Protein AF-0000000084392310 (afdb_homodimer)

Sequence (328 aa):
MDISSQEKFERFVAEMRGDSQDTPLRPALESNFKYILDKSTKTKFTEDITLVFDTTNIGGILKGKQELVSYFKEEHQVHARIITVPITTIVDRGRITCYADQYFYHGDDGMKRTTLIICDLDDSQLIERMEYRKVKEDEEFQGIEGDFMEERSREKDMTVQYGIMDISSQEKFERFVAEMRGDSQDTPLRPALESNFKYILDKSTKTKFTEDITLVFDTTNIGGILKGKQELVSYFKEEHQVHARIITVPITTIVDRGRITCYADQYFYHGDDGMKRTTLIICDLDDSQLIERMEYRKVKEDEEFQGIEGDFMEERSREKDMTVQYGI

Radius of gyration: 21.16 Å; Cα contacts (8 Å, |Δi|>4): 609; chains: 2; bounding box: 45×60×40 Å

pLDDT: mean 89.73, std 7.75, range [54.22, 96.94]

Organism: Colletotrichum higginsianum (strain IMI 349063) (NCBI:txid759273)

Nearest PDB structures (foldseek):
  6w3g-assembly1_A  TM=7.332E-01  e=2.459E-05  synthetic construct
  6w3g-assembly2_B  TM=7.322E-01  e=6.404E-05  synthetic construct
  6w40-assembly1_B  TM=7.847E-01  e=2.387E-04  synthetic construct
  6w3f-assembly2_B  TM=6.125E-01  e=1.352E-05  synthetic construct
  6w3d-assembly1_A  TM=5.090E-01  e=7.436E-06  synthetic construct

Foldseek 3Di:
DDDDPVNVVVVVVCCCVPFCVCLVVFVVLQVVVVVCQVPVDLVQADQFAWEAEDDPDDPRIDTGSVRVVVVVVVLCVVFVDKDKAWQEWDDGRQKIWTWIWMWGHDDQKTKIFTWIWMFGADPVRGTRYIYIDTDDDIDIDGGCVSVVVSVVSNVSHDYDDSVD/DDDDPVNVVVVVVCCCVPFCVCLVVFVVLQVVVVVCQVPVDLVQADQFAWEAEDDPDDPRIDTGSVRVVVVVVVLCVQFVDKDKAWQEWDDGRQKIWTWIWMWGHDDQKTKIFTWIWMFGADPVRGTRYIYIDTDDDIDIDGHCVSVVVSVVSNVSHDYDDSVD

Structure (mmCIF, N/CA/C/O backbone):
data_AF-0000000084392310-model_v1
#
loop_
_entity.id
_entity.type
_entity.pdbx_description
1 polymer 'SnoaL-like domain-containing protein'
#
loop_
_atom_site.group_PDB
_atom_site.id
_atom_site.type_symbol
_atom_site.label_atom_id
_atom_site.label_alt_id
_atom_site.label_comp_id
_atom_site.label_asym_id
_atom_site.label_entity_id
_atom_site.label_seq_id
_atom_site.pdbx_PDB_ins_code
_atom_site.Cartn_x
_atom_site.Cartn_y
_atom_site.Cartn_z
_atom_site.occupancy
_atom_site.B_iso_or_equiv
_atom_site.auth_seq_id
_atom_site.auth_comp_id
_atom_site.auth_asym_id
_atom_site.auth_atom_id
_atom_site.pdbx_PDB_model_num
ATOM 1 N N . MET A 1 1 ? 13.102 -27.266 -13.977 1 58.47 1 MET A N 1
ATOM 2 C CA . MET A 1 1 ? 14.297 -27.656 -13.234 1 58.47 1 MET A CA 1
ATOM 3 C C . MET A 1 1 ? 14 -27.781 -11.742 1 58.47 1 MET A C 1
ATOM 5 O O . MET A 1 1 ? 13.297 -26.953 -11.172 1 58.47 1 MET A O 1
ATOM 9 N N . ASP A 1 2 ? 14.18 -28.891 -11.195 1 75.75 2 ASP A N 1
ATOM 10 C CA . ASP A 1 2 ? 13.898 -29.203 -9.797 1 75.75 2 ASP A CA 1
ATOM 11 C C . ASP A 1 2 ? 14.922 -28.562 -8.867 1 75.75 2 ASP A C 1
ATOM 13 O O . ASP A 1 2 ? 16.125 -28.766 -9.031 1 75.75 2 ASP A O 1
ATOM 17 N N . ILE A 1 3 ? 14.578 -27.5 -8.195 1 84.31 3 ILE A N 1
ATOM 18 C CA . ILE A 1 3 ? 15.422 -26.844 -7.207 1 84.31 3 ILE A CA 1
ATOM 19 C C . ILE A 1 3 ? 15.648 -27.766 -6.016 1 84.31 3 ILE A C 1
ATOM 21 O O . ILE A 1 3 ? 14.711 -28.391 -5.527 1 84.31 3 ILE A O 1
ATOM 25 N N . SER A 1 4 ? 16.938 -27.922 -5.656 1 90.94 4 SER A N 1
ATOM 26 C CA . SER A 1 4 ? 17.25 -28.812 -4.547 1 90.94 4 SER A CA 1
ATOM 27 C C . SER A 1 4 ? 16.641 -28.312 -3.244 1 90.94 4 SER A C 1
ATOM 29 O O . SER A 1 4 ? 16.359 -27.125 -3.098 1 90.94 4 SER A O 1
ATOM 31 N N . SER A 1 5 ? 16.484 -29.297 -2.318 1 92.25 5 SER A N 1
ATOM 32 C CA . SER A 1 5 ? 15.961 -28.969 -1.001 1 92.25 5 SER A CA 1
ATOM 33 C C . SER A 1 5 ? 16.891 -28.016 -0.254 1 92.25 5 SER A C 1
ATOM 35 O O . SER A 1 5 ? 16.438 -27.125 0.454 1 92.25 5 SER A O 1
ATOM 37 N N . GLN A 1 6 ? 18.125 -28.234 -0.49 1 93.69 6 GLN A N 1
ATOM 38 C CA . GLN A 1 6 ? 19.109 -27.375 0.157 1 93.69 6 GLN A CA 1
ATOM 39 C C . GLN A 1 6 ? 19 -25.938 -0.357 1 93.69 6 GLN A C 1
ATOM 41 O O . GLN A 1 6 ? 19.031 -25 0.428 1 93.69 6 GLN A O 1
ATOM 46 N N . GLU A 1 7 ? 18.906 -25.828 -1.623 1 94.5 7 GLU A N 1
ATOM 47 C CA . GLU A 1 7 ? 18.781 -24.5 -2.213 1 94.5 7 GLU A CA 1
ATOM 48 C C . GLU A 1 7 ? 17.484 -23.828 -1.756 1 94.5 7 GLU A C 1
ATOM 50 O O . GLU A 1 7 ? 17.469 -22.641 -1.461 1 94.5 7 GLU A O 1
ATOM 55 N N . LYS A 1 8 ? 16.484 -24.609 -1.696 1 93.75 8 LYS A N 1
ATOM 56 C CA . LYS A 1 8 ? 15.227 -24.078 -1.203 1 93.75 8 LYS A CA 1
ATOM 57 C C . LYS A 1 8 ? 15.367 -23.562 0.228 1 93.75 8 LYS A C 1
ATOM 59 O O . LYS A 1 8 ? 14.844 -22.484 0.564 1 93.75 8 LYS A O 1
ATOM 64 N N . PHE A 1 9 ? 16.031 -24.297 0.984 1 94.38 9 PHE A N 1
ATOM 65 C CA . PHE A 1 9 ? 16.25 -23.922 2.375 1 94.38 9 PHE A CA 1
ATOM 66 C C . PHE A 1 9 ? 17.078 -22.641 2.469 1 94.38 9 PHE A C 1
ATOM 68 O O . PHE A 1 9 ? 16.734 -21.734 3.225 1 94.38 9 PHE A O 1
ATOM 75 N N . GLU A 1 10 ? 18.078 -22.516 1.694 1 95.25 10 GLU A N 1
ATOM 76 C CA . GLU A 1 10 ? 18.953 -21.344 1.698 1 95.25 10 GLU A CA 1
ATOM 77 C C . GLU A 1 10 ? 18.188 -20.094 1.271 1 95.25 10 GLU A C 1
ATOM 79 O O . GLU A 1 10 ? 18.344 -19.031 1.867 1 95.25 10 GLU A O 1
ATOM 84 N N . ARG A 1 11 ? 17.375 -20.234 0.322 1 95.12 11 ARG A N 1
ATOM 85 C CA . ARG A 1 11 ? 16.562 -19.125 -0.132 1 95.12 11 ARG A CA 1
ATOM 86 C C . ARG A 1 11 ? 15.609 -18.656 0.966 1 95.12 11 ARG A C 1
ATOM 88 O O . ARG A 1 11 ? 15.43 -17.453 1.172 1 95.12 11 ARG A O 1
ATOM 95 N N . PHE A 1 12 ? 15.094 -19.641 1.599 1 94.38 12 PHE A N 1
ATOM 96 C CA . PHE A 1 12 ? 14.148 -19.328 2.67 1 94.38 12 PHE A CA 1
ATOM 97 C C . PHE A 1 12 ? 14.836 -18.562 3.795 1 94.38 12 PHE A C 1
ATOM 99 O O . PHE A 1 12 ? 14.352 -17.516 4.23 1 94.38 12 PHE A O 1
ATOM 106 N N . VAL A 1 13 ? 15.922 -19.031 4.172 1 94.38 13 VAL A N 1
ATOM 107 C CA . VAL A 1 13 ? 16.672 -18.406 5.258 1 94.38 13 VAL A CA 1
ATOM 108 C C . VAL A 1 13 ? 17.078 -16.984 4.855 1 94.38 13 VAL A C 1
ATOM 110 O O . VAL A 1 13 ? 16.938 -16.047 5.641 1 94.38 13 VAL A O 1
ATOM 113 N N . ALA A 1 14 ? 17.562 -16.828 3.662 1 94.25 14 ALA A N 1
ATOM 114 C CA . ALA A 1 14 ? 17.969 -15.523 3.168 1 94.25 14 ALA A CA 1
ATOM 115 C C . ALA A 1 14 ? 16.797 -14.547 3.172 1 94.25 14 ALA A C 1
ATOM 117 O O . ALA A 1 14 ? 16.953 -13.391 3.574 1 94.25 14 ALA A O 1
ATOM 118 N N . GLU A 1 15 ? 15.672 -15.039 2.801 1 93.75 15 GLU A N 1
ATOM 119 C CA . GLU A 1 15 ? 14.469 -14.211 2.771 1 93.75 15 GLU A CA 1
ATOM 120 C C . GLU A 1 15 ? 14.055 -13.789 4.18 1 93.75 15 GLU A C 1
ATOM 122 O O . GLU A 1 15 ? 13.797 -12.609 4.43 1 93.75 15 GLU A O 1
ATOM 127 N N . MET A 1 16 ? 14.023 -14.695 5.133 1 90.75 16 MET A N 1
ATOM 128 C CA . MET A 1 16 ? 13.547 -14.438 6.488 1 90.75 16 MET A CA 1
ATOM 129 C C . MET A 1 16 ? 14.531 -13.539 7.242 1 90.75 16 MET A C 1
ATOM 131 O O . MET A 1 16 ? 14.133 -12.797 8.141 1 90.75 16 MET A O 1
ATOM 135 N N . ARG A 1 17 ? 15.758 -13.531 6.777 1 90.94 17 ARG A N 1
ATOM 136 C CA . ARG A 1 17 ? 16.781 -12.695 7.398 1 90.94 17 ARG A CA 1
ATOM 137 C C . ARG A 1 17 ? 16.891 -11.352 6.684 1 90.94 17 ARG A C 1
ATOM 139 O O . ARG A 1 17 ? 17.531 -10.422 7.188 1 90.94 17 ARG A O 1
ATOM 146 N N . GLY A 1 18 ? 16.344 -11.234 5.516 1 91 18 GLY A N 1
ATOM 147 C CA . GLY A 1 18 ? 16.438 -10.039 4.688 1 91 18 GLY A CA 1
ATOM 148 C C . GLY A 1 18 ? 15.109 -9.312 4.543 1 91 18 GLY A C 1
ATOM 149 O O . GLY A 1 18 ? 14.609 -8.727 5.508 1 91 18 GLY A O 1
ATOM 150 N N . ASP A 1 19 ? 14.539 -9.492 3.404 1 89.25 19 ASP A N 1
ATOM 151 C CA . ASP A 1 19 ? 13.406 -8.664 3.002 1 89.25 19 ASP A CA 1
ATOM 152 C C . ASP A 1 19 ? 12.172 -8.984 3.836 1 89.25 19 ASP A C 1
ATOM 154 O O . ASP A 1 19 ? 11.297 -8.133 4.023 1 89.25 19 ASP A O 1
ATOM 158 N N . SER A 1 20 ? 12.109 -10.164 4.445 1 87.88 20 SER A N 1
ATOM 159 C CA . SER A 1 20 ? 10.906 -10.531 5.18 1 87.88 20 SER A CA 1
ATOM 160 C C . SER A 1 20 ? 11.156 -10.539 6.684 1 87.88 20 SER A C 1
ATOM 162 O O . SER A 1 20 ? 10.367 -11.102 7.449 1 87.88 20 SER A O 1
ATOM 164 N N . GLN A 1 21 ? 12.195 -9.836 7.121 1 86.75 21 GLN A N 1
ATOM 165 C CA . GLN A 1 21 ? 12.602 -9.875 8.523 1 86.75 21 GLN A CA 1
ATOM 166 C C . GLN A 1 21 ? 11.578 -9.18 9.414 1 86.75 21 GLN A C 1
ATOM 168 O O . GLN A 1 21 ? 11.469 -9.484 10.602 1 86.75 21 GLN A O 1
ATOM 173 N N . ASP A 1 22 ? 10.805 -8.375 8.898 1 86.75 22 ASP A N 1
ATOM 174 C CA . ASP A 1 22 ? 9.875 -7.59 9.703 1 86.75 22 ASP A CA 1
ATOM 175 C C . ASP A 1 22 ? 8.516 -8.281 9.805 1 86.75 22 ASP A C 1
ATOM 177 O O . ASP A 1 22 ? 7.586 -7.75 10.422 1 86.75 22 ASP A O 1
ATOM 181 N N . THR A 1 23 ? 8.375 -9.461 9.273 1 86.88 23 THR A N 1
ATOM 182 C CA . THR A 1 23 ? 7.102 -10.164 9.211 1 86.88 23 THR A CA 1
ATOM 183 C C . THR A 1 23 ? 6.492 -10.305 10.602 1 86.88 23 THR A C 1
ATOM 185 O O . THR A 1 23 ? 5.324 -9.969 10.812 1 86.88 23 THR A O 1
ATOM 188 N N . PRO A 1 24 ? 7.234 -10.656 11.609 1 86.25 24 PRO A N 1
ATOM 189 C CA . PRO A 1 24 ? 6.633 -10.828 12.938 1 86.25 24 PRO A CA 1
ATOM 190 C C . PRO A 1 24 ? 6.215 -9.508 13.57 1 86.25 24 PRO A C 1
ATOM 192 O O . PRO A 1 24 ? 5.414 -9.492 14.508 1 86.25 24 PRO A O 1
ATOM 195 N N . LEU A 1 25 ? 6.723 -8.406 13.07 1 90.81 25 LEU A N 1
ATOM 196 C CA . LEU A 1 25 ? 6.484 -7.102 13.672 1 90.81 25 LEU A CA 1
ATOM 197 C C . LEU A 1 25 ? 5.309 -6.395 13.008 1 90.81 25 LEU A C 1
ATOM 199 O O . LEU A 1 25 ? 4.797 -5.406 13.531 1 90.81 25 LEU A O 1
ATOM 203 N N . ARG A 1 26 ? 4.859 -6.867 11.93 1 90.62 26 ARG A N 1
ATOM 204 C CA . ARG A 1 26 ? 3.928 -6.141 11.078 1 90.62 26 ARG A CA 1
ATOM 205 C C . ARG A 1 26 ? 2.611 -5.879 11.797 1 90.62 26 ARG A C 1
ATOM 207 O O . ARG A 1 26 ? 2.09 -4.762 11.766 1 90.62 26 ARG A O 1
ATOM 214 N N . PRO A 1 27 ? 2.053 -6.855 12.586 1 89.62 27 PRO A N 1
ATOM 215 C CA . PRO A 1 27 ? 0.811 -6.562 13.312 1 89.62 27 PRO A CA 1
ATOM 216 C C . PRO A 1 27 ? 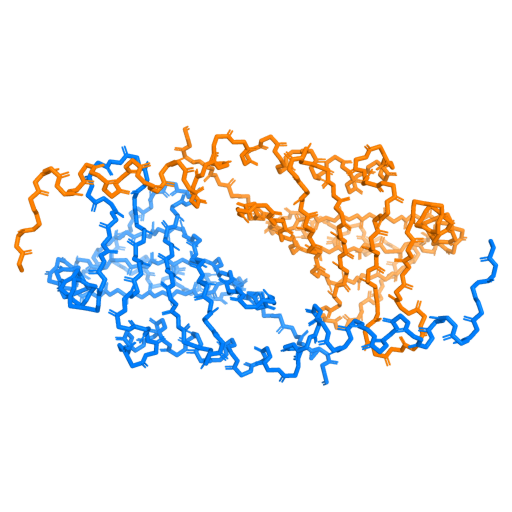0.975 -5.445 14.336 1 89.62 27 PRO A C 1
ATOM 218 O O . PRO A 1 27 ? 0.107 -4.574 14.453 1 89.62 27 PRO A O 1
ATOM 221 N N . ALA A 1 28 ? 2.039 -5.5 15.008 1 91.06 28 ALA A N 1
ATOM 222 C CA . ALA A 1 28 ? 2.293 -4.473 16.016 1 91.06 28 ALA A CA 1
ATOM 223 C C . ALA A 1 28 ? 2.504 -3.107 15.375 1 91.06 28 ALA A C 1
ATOM 225 O O . ALA A 1 28 ? 2.023 -2.094 15.883 1 91.06 28 ALA A O 1
ATOM 226 N N . LEU A 1 29 ? 3.193 -3.086 14.297 1 91.81 29 LEU A N 1
ATOM 227 C CA . LEU A 1 29 ? 3.451 -1.837 13.586 1 91.81 29 LEU A CA 1
ATOM 228 C C . LEU A 1 29 ? 2.156 -1.239 13.047 1 91.81 29 LEU A C 1
ATOM 230 O O . LEU A 1 29 ? 1.948 -0.026 13.125 1 91.81 29 LEU A O 1
ATOM 234 N N . GLU A 1 30 ? 1.324 -2.053 12.539 1 91.19 30 GLU A N 1
ATOM 235 C CA . GLU A 1 30 ? 0.022 -1.589 12.07 1 91.19 30 GLU A CA 1
ATOM 236 C C . GLU A 1 30 ? -0.797 -0.995 13.211 1 91.19 30 GLU A C 1
ATOM 238 O O . GLU A 1 30 ? -1.374 0.085 13.07 1 91.19 30 GLU A O 1
ATOM 243 N N . SER A 1 31 ? -0.816 -1.727 14.305 1 89.25 31 SER A N 1
ATOM 244 C CA . SER A 1 31 ? -1.562 -1.259 15.469 1 89.25 31 SER A CA 1
ATOM 245 C C . SER A 1 31 ? -1.028 0.081 15.961 1 89.25 31 SER A C 1
ATOM 247 O O . SER A 1 31 ? -1.805 0.988 16.266 1 89.25 31 SER A O 1
ATOM 249 N N . ASN A 1 32 ? 0.236 0.158 16 1 89.25 32 ASN A N 1
ATOM 250 C CA . ASN A 1 32 ? 0.868 1.403 16.422 1 89.25 32 ASN A CA 1
ATOM 251 C C . ASN A 1 32 ? 0.521 2.555 15.484 1 89.25 32 ASN A C 1
ATOM 253 O O . ASN A 1 32 ? 0.25 3.67 15.93 1 89.25 32 ASN A O 1
ATOM 257 N N . PHE A 1 33 ? 0.529 2.256 14.25 1 90.75 33 PHE A N 1
ATOM 258 C CA . PHE A 1 33 ? 0.222 3.285 13.266 1 90.75 33 PHE A CA 1
ATOM 259 C C . PHE A 1 33 ? -1.214 3.771 13.414 1 90.75 33 PHE A C 1
ATOM 261 O O . PHE A 1 33 ? -1.472 4.977 13.398 1 90.75 33 PHE A O 1
ATOM 268 N N . LYS A 1 34 ? -2.084 2.898 13.594 1 87.06 34 LYS A N 1
ATOM 269 C CA . LYS A 1 34 ? -3.482 3.264 13.789 1 87.06 34 LYS A CA 1
ATOM 270 C C . LYS A 1 34 ? -3.656 4.117 15.047 1 87.06 34 LYS A C 1
ATOM 272 O O . LYS A 1 34 ? -4.449 5.059 15.055 1 87.06 34 LYS A O 1
ATOM 277 N N . TYR A 1 35 ? -2.869 3.766 15.984 1 85.75 35 TYR A N 1
ATOM 278 C CA . TYR A 1 35 ? -2.871 4.559 17.219 1 85.75 35 TYR A CA 1
ATOM 279 C C . TYR A 1 35 ? -2.377 5.977 16.938 1 85.75 35 TYR A C 1
ATOM 281 O O . TYR A 1 35 ? -2.949 6.945 17.453 1 85.75 35 TYR A O 1
ATOM 289 N N . ILE A 1 36 ? -1.395 6.133 16.172 1 84 36 ILE A N 1
ATOM 290 C CA . ILE A 1 36 ? -0.823 7.426 15.812 1 84 36 ILE A CA 1
ATOM 291 C C . ILE A 1 36 ? -1.864 8.258 15.07 1 84 36 ILE A C 1
ATOM 293 O O . ILE A 1 36 ? -2.006 9.461 15.32 1 84 36 ILE A O 1
ATOM 297 N N . LEU A 1 37 ? -2.561 7.656 14.18 1 84 37 LEU A N 1
ATOM 298 C CA . LEU A 1 37 ? -3.584 8.359 13.414 1 84 37 LEU A CA 1
ATOM 299 C C . LEU A 1 37 ? -4.691 8.867 14.328 1 84 37 LEU A C 1
ATOM 301 O O . LEU A 1 37 ? -5.246 9.945 14.102 1 84 37 LEU A O 1
ATOM 305 N N . ASP A 1 38 ? -4.953 8.117 15.367 1 78.56 38 ASP A N 1
ATOM 306 C CA . ASP A 1 38 ? -6.043 8.445 16.281 1 78.56 38 ASP A CA 1
ATOM 307 C C . ASP A 1 38 ? -5.621 9.539 17.266 1 78.56 38 ASP A C 1
ATOM 309 O O . ASP A 1 38 ? -6.395 10.453 17.547 1 78.56 38 ASP A O 1
ATOM 313 N N . LYS A 1 39 ? -4.473 9.398 17.828 1 68.88 39 LYS A N 1
ATOM 314 C CA . LYS A 1 39 ? -4.105 10.242 18.953 1 68.88 39 LYS A CA 1
ATOM 315 C C . LYS A 1 39 ? -3.156 11.359 18.531 1 68.88 39 LYS A C 1
ATOM 317 O O . LYS A 1 39 ? -2.854 12.258 19.312 1 68.88 39 LYS A O 1
ATOM 322 N N . SER A 1 40 ? -2.885 11.438 17.312 1 58.5 40 SER A N 1
ATOM 323 C CA . SER A 1 40 ? -1.927 12.43 16.828 1 58.5 40 SER A CA 1
ATOM 324 C C . SER A 1 40 ? -0.677 12.461 17.703 1 58.5 40 SER A C 1
ATOM 326 O O . SER A 1 40 ? -0.17 13.539 18.031 1 58.5 40 SER A O 1
ATOM 328 N N . THR A 1 41 ? -0.361 11.289 18.297 1 60.75 41 THR A N 1
ATOM 329 C CA . THR A 1 41 ? 0.768 11.273 19.219 1 60.75 41 THR A CA 1
ATOM 330 C C . THR A 1 41 ? 2.078 11.523 18.484 1 60.75 41 THR A C 1
ATOM 332 O O . THR A 1 41 ? 2.295 10.984 17.391 1 60.75 41 THR A O 1
ATOM 335 N N . LYS A 1 42 ? 2.904 12.391 18.938 1 63.28 42 LYS A N 1
ATOM 336 C CA . LYS A 1 42 ? 4.148 12.883 18.344 1 63.28 42 LYS A CA 1
ATOM 337 C C . LYS A 1 42 ? 5.32 11.977 18.703 1 63.28 42 LYS A C 1
ATOM 339 O O . LYS A 1 42 ? 6.402 12.086 18.125 1 63.28 42 LYS A O 1
ATOM 344 N N . THR A 1 43 ? 5.078 11.008 19.562 1 66.06 43 THR A N 1
ATOM 345 C CA . THR A 1 43 ? 6.199 10.25 20.125 1 66.06 43 THR A CA 1
ATOM 346 C C . THR A 1 43 ? 6.648 9.164 19.141 1 66.06 43 THR A C 1
ATOM 348 O O . THR A 1 43 ? 7.707 8.562 19.328 1 66.06 43 THR A O 1
ATOM 351 N N . LYS A 1 44 ? 6.109 9.109 18.062 1 85.38 44 LYS A N 1
ATOM 352 C CA . LYS A 1 44 ? 6.457 7.992 17.188 1 85.38 44 LYS A CA 1
ATOM 353 C C . LYS A 1 44 ? 7.105 8.484 15.898 1 85.38 44 LYS A C 1
ATOM 355 O O . LYS A 1 44 ? 7.098 7.781 14.883 1 85.38 44 LYS A O 1
ATOM 360 N N . PHE A 1 45 ? 7.715 9.695 16.062 1 90.44 45 PHE A N 1
ATOM 361 C CA . PHE A 1 45 ? 8.398 10.305 14.938 1 90.44 45 PHE A CA 1
ATOM 362 C C . PHE A 1 45 ? 9.883 10.492 15.242 1 90.44 45 PHE A C 1
ATOM 364 O O . PHE A 1 45 ? 10.266 10.695 16.391 1 90.44 45 PHE A O 1
ATOM 371 N N . THR A 1 46 ? 10.695 10.375 14.266 1 93.94 46 THR A N 1
ATOM 372 C CA . THR A 1 46 ? 12.086 10.781 14.422 1 93.94 46 THR A CA 1
ATOM 373 C C . THR A 1 46 ? 12.188 12.297 14.586 1 93.94 46 THR A C 1
ATOM 375 O O . THR A 1 46 ? 11.281 13.031 14.18 1 93.94 46 THR A O 1
ATOM 378 N N . GLU A 1 47 ? 13.312 12.758 15.094 1 93.06 47 GLU A N 1
ATOM 379 C CA . GLU A 1 47 ? 13.508 14.188 15.312 1 93.06 47 GLU A CA 1
ATOM 380 C C . GLU A 1 47 ? 13.531 14.945 13.992 1 93.06 47 GLU A C 1
ATOM 382 O O . GLU A 1 47 ? 13.062 16.078 13.914 1 93.06 47 GLU A O 1
ATOM 387 N N . ASP A 1 48 ? 14.062 14.266 12.961 1 94.56 48 ASP A N 1
ATOM 388 C CA . ASP A 1 48 ? 14.234 14.922 11.664 1 94.56 48 ASP A CA 1
ATOM 389 C C . ASP A 1 48 ? 13.188 14.453 10.664 1 94.56 48 ASP A C 1
ATOM 391 O O . ASP A 1 48 ? 13.438 14.422 9.461 1 94.56 48 ASP A O 1
ATOM 395 N N . ILE A 1 49 ? 12.039 14.148 11.094 1 95 49 ILE A N 1
ATOM 396 C CA . ILE A 1 49 ? 10.977 13.625 10.242 1 95 49 ILE A CA 1
ATOM 397 C C . ILE A 1 49 ? 10.703 14.609 9.102 1 95 49 ILE A C 1
ATOM 399 O O . ILE A 1 49 ? 10.781 15.82 9.289 1 95 49 ILE A O 1
ATOM 403 N N . THR A 1 50 ? 10.352 14.055 7.926 1 96.06 50 THR A N 1
ATOM 404 C CA . THR A 1 50 ? 9.852 14.812 6.785 1 96.06 50 THR A CA 1
ATOM 405 C C . THR A 1 50 ? 8.359 14.555 6.582 1 96.06 50 THR A C 1
ATOM 407 O O . THR A 1 50 ? 7.93 13.398 6.52 1 96.06 50 THR A O 1
ATOM 410 N N . LEU A 1 51 ? 7.598 15.617 6.531 1 95 51 LEU A N 1
ATOM 411 C CA . LEU A 1 51 ? 6.188 15.523 6.168 1 95 51 LEU A CA 1
ATOM 412 C C . LEU A 1 51 ? 5.941 16.109 4.785 1 95 51 LEU A C 1
ATOM 414 O O . LEU A 1 51 ? 6.254 17.281 4.543 1 95 51 LEU A O 1
ATOM 418 N N . VAL A 1 52 ? 5.398 15.305 3.904 1 94.94 52 VAL A N 1
ATOM 419 C CA . VAL A 1 52 ? 5.008 15.742 2.566 1 94.94 52 VAL A CA 1
ATOM 420 C C . VAL A 1 52 ? 3.486 15.766 2.453 1 94.94 52 VAL A C 1
ATOM 422 O O . VAL A 1 52 ? 2.838 14.719 2.484 1 94.94 52 VAL A O 1
ATOM 425 N N . PHE A 1 53 ? 2.891 16.922 2.287 1 91.06 53 PHE A N 1
ATOM 426 C CA . PHE A 1 53 ? 1.435 16.969 2.23 1 91.06 53 PHE A CA 1
ATOM 427 C C . PHE A 1 53 ? 0.96 17.641 0.945 1 91.06 53 PHE A C 1
ATOM 429 O O . PHE A 1 53 ? -0.239 17.672 0.664 1 91.06 53 PHE A O 1
ATOM 436 N N . ASP A 1 54 ? 1.915 18.125 0.166 1 87.44 54 ASP A N 1
ATOM 437 C CA . ASP A 1 54 ? 1.628 18.703 -1.141 1 87.44 54 ASP A CA 1
ATOM 438 C C . ASP A 1 54 ? 2.869 18.703 -2.031 1 87.44 54 ASP A C 1
ATOM 440 O O . ASP A 1 54 ? 3.898 19.281 -1.674 1 87.44 54 ASP A O 1
ATOM 444 N N . THR A 1 55 ? 2.75 18.078 -3.146 1 85.94 55 THR A N 1
ATOM 445 C CA . THR A 1 55 ? 3.893 18.031 -4.055 1 85.94 55 THR A CA 1
ATOM 446 C C . THR A 1 55 ? 3.654 18.906 -5.277 1 85.94 55 THR A C 1
ATOM 448 O O . THR A 1 55 ? 4.402 18.828 -6.254 1 85.94 55 THR A O 1
ATOM 451 N N . THR A 1 56 ? 2.607 19.641 -5.242 1 84.81 56 THR A N 1
ATOM 452 C CA . THR A 1 56 ? 2.297 20.5 -6.379 1 84.81 56 THR A CA 1
ATOM 453 C C . THR A 1 56 ? 2.662 21.953 -6.082 1 84.81 56 THR A C 1
ATOM 455 O O . THR A 1 56 ? 2.781 22.766 -7 1 84.81 56 THR A O 1
ATOM 458 N N . ASN A 1 57 ? 2.756 22.312 -4.812 1 85.25 57 ASN A N 1
ATOM 459 C CA . ASN A 1 57 ? 3.061 23.672 -4.422 1 85.25 57 ASN A CA 1
ATOM 460 C C . ASN A 1 57 ? 4.305 23.75 -3.541 1 85.25 57 ASN A C 1
ATOM 462 O O . ASN A 1 57 ? 4.613 22.797 -2.818 1 85.25 57 ASN A O 1
ATOM 466 N N . ILE A 1 58 ? 4.68 25.062 -3.611 1 86.75 58 ILE A N 1
ATOM 467 C CA . ILE A 1 58 ? 5.828 25.344 -2.752 1 86.75 58 ILE A CA 1
ATOM 468 C C . ILE A 1 58 ? 5.375 25.406 -1.294 1 86.75 58 ILE A C 1
ATOM 470 O O . ILE A 1 58 ? 4.297 25.922 -0.991 1 86.75 58 ILE A O 1
ATOM 474 N N . GLY A 1 59 ? 5.848 24.609 -0.399 1 89.62 59 GLY A N 1
ATOM 475 C CA . GLY A 1 59 ? 5.512 24.641 1.016 1 89.62 59 GLY A CA 1
ATOM 476 C C . GLY A 1 59 ? 4.918 23.344 1.518 1 89.62 59 GLY A C 1
ATOM 477 O O . GLY A 1 59 ? 4.605 23.219 2.703 1 89.62 59 GLY A O 1
ATOM 478 N N . GLY A 1 60 ? 4.727 22.531 0.569 1 92.44 60 GLY A N 1
ATOM 479 C CA . GLY A 1 60 ? 4.074 21.281 0.905 1 92.44 60 GLY A CA 1
ATOM 480 C C . GLY A 1 60 ? 4.992 20.297 1.614 1 92.44 60 GLY A C 1
ATOM 481 O O . GLY A 1 60 ? 4.617 19.156 1.844 1 92.44 60 GLY A O 1
ATOM 482 N N . ILE A 1 61 ? 6.188 20.734 1.965 1 95.56 61 ILE A N 1
ATOM 483 C CA . ILE A 1 61 ? 7.168 19.859 2.602 1 95.56 61 ILE A CA 1
ATOM 484 C C . ILE A 1 61 ? 7.629 20.484 3.92 1 95.56 61 ILE A C 1
ATOM 486 O O . ILE A 1 61 ? 8.172 21.594 3.938 1 95.56 61 ILE A O 1
ATOM 490 N N . LEU A 1 62 ? 7.426 19.766 5.02 1 94.62 62 LEU A N 1
ATOM 491 C CA . LEU A 1 62 ? 7.871 20.188 6.344 1 94.62 62 LEU A CA 1
ATOM 492 C C . LEU A 1 62 ? 8.992 19.281 6.855 1 94.62 62 LEU A C 1
ATOM 494 O O . LEU A 1 62 ? 9.047 18.094 6.504 1 94.62 62 LEU A O 1
ATOM 498 N N . LYS A 1 63 ? 9.828 19.922 7.723 1 95.12 63 LYS A N 1
ATOM 499 C CA . LYS A 1 63 ? 10.953 19.172 8.273 1 95.12 63 LYS A CA 1
ATOM 500 C C . LYS A 1 63 ? 11.055 19.344 9.781 1 95.12 63 LYS A C 1
ATOM 502 O O . LYS A 1 63 ? 10.945 20.469 10.281 1 95.12 63 LYS A O 1
ATOM 507 N N . GLY A 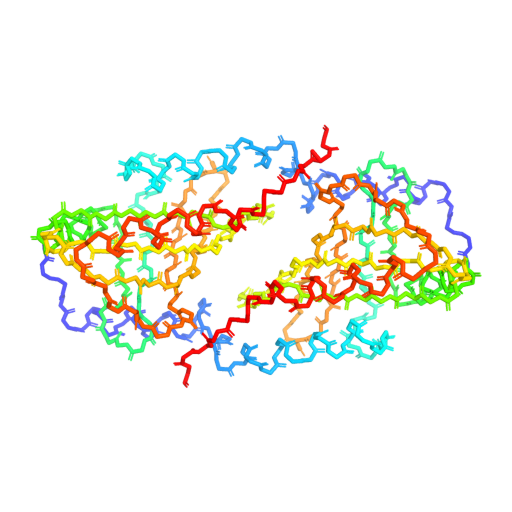1 64 ? 11.242 18.188 10.398 1 93.5 64 GLY A N 1
ATOM 508 C CA . GLY A 1 64 ? 11.453 18.203 11.836 1 93.5 64 GLY A CA 1
ATOM 509 C C . GLY A 1 64 ? 10.164 18.141 12.625 1 93.5 64 GLY A C 1
ATOM 510 O O . GLY A 1 64 ? 9.109 18.562 12.148 1 93.5 64 GLY A O 1
ATOM 511 N N . LYS A 1 65 ? 10.273 17.719 13.836 1 91 65 LYS A N 1
ATOM 512 C CA . LYS A 1 65 ? 9.125 17.516 14.711 1 91 65 LYS A CA 1
ATOM 513 C C . LYS A 1 65 ? 8.422 18.844 15.008 1 91 65 LYS A C 1
ATOM 515 O O . LYS A 1 65 ? 7.191 18.906 15.055 1 91 65 LYS A O 1
ATOM 520 N N . GLN A 1 66 ? 9.156 19.812 15.18 1 89.94 66 GLN A N 1
ATOM 521 C CA . GLN A 1 66 ? 8.586 21.094 15.555 1 89.94 66 GLN A CA 1
ATOM 522 C C . GLN A 1 66 ? 7.652 21.625 14.469 1 89.94 66 GLN A C 1
ATOM 524 O O . GLN A 1 66 ? 6.539 22.062 14.758 1 89.94 66 GLN A O 1
ATOM 529 N N . GLU A 1 67 ? 8.141 21.547 13.25 1 91.69 67 GLU A N 1
ATOM 530 C CA . GLU A 1 67 ? 7.305 22 12.148 1 91.69 67 GLU A CA 1
ATOM 531 C C . GLU A 1 67 ? 6.055 21.141 12.008 1 91.69 67 GLU A C 1
ATOM 533 O O . GLU A 1 67 ? 4.969 21.656 11.734 1 91.69 67 GLU A O 1
ATOM 538 N N . LEU A 1 68 ? 6.242 19.938 12.18 1 89.69 68 LEU A N 1
ATOM 539 C CA . LEU A 1 68 ? 5.129 19 12.078 1 89.69 68 LEU A CA 1
ATOM 540 C C . LEU A 1 68 ? 4.062 19.312 13.125 1 89.69 68 LEU A C 1
ATOM 542 O O . LEU A 1 68 ? 2.877 19.391 12.797 1 89.69 68 LEU A O 1
ATOM 546 N N . VAL A 1 69 ? 4.469 19.422 14.312 1 84.88 69 VAL A N 1
ATOM 547 C CA . VAL A 1 69 ? 3.553 19.703 15.406 1 84.88 69 VAL A CA 1
ATOM 548 C C . VAL A 1 69 ? 2.811 21.016 15.133 1 84.88 69 VAL A C 1
ATOM 550 O O . VAL A 1 69 ? 1.598 21.094 15.344 1 84.88 69 VAL A O 1
ATOM 553 N N . SER A 1 70 ? 3.562 21.984 14.664 1 87.44 70 SER A N 1
ATOM 554 C CA . SER A 1 70 ? 2.951 23.266 14.336 1 87.44 70 SER A CA 1
ATOM 555 C C . SER A 1 70 ? 1.887 23.109 13.258 1 87.44 70 SER A C 1
ATOM 557 O O . SER A 1 70 ? 0.81 23.703 13.352 1 87.44 70 SER A O 1
ATOM 559 N N . TYR A 1 71 ? 2.211 22.359 12.312 1 87.19 71 TYR A N 1
ATOM 560 C CA . TYR A 1 71 ? 1.279 22.125 11.219 1 87.19 71 TYR A CA 1
ATOM 561 C C . TYR A 1 71 ? -0.009 21.5 11.719 1 87.19 71 TYR A C 1
ATOM 563 O O . TYR A 1 71 ? -1.105 21.953 11.406 1 87.19 71 TYR A O 1
ATOM 571 N N . PHE A 1 72 ? 0.065 20.469 12.508 1 84.19 72 PHE A N 1
ATOM 572 C CA . PHE A 1 72 ? -1.12 19.781 13.008 1 84.19 72 PHE A CA 1
ATOM 573 C C . PHE A 1 72 ? -1.925 20.672 13.93 1 84.19 72 PHE A C 1
ATOM 575 O O . PHE A 1 72 ? -3.156 20.625 13.945 1 84.19 72 PHE A O 1
ATOM 582 N N . LYS A 1 73 ? -1.234 21.453 14.68 1 85.62 73 LYS A N 1
ATOM 583 C CA . LYS A 1 73 ? -1.923 22.422 15.539 1 85.62 73 LYS A CA 1
ATOM 584 C C . LYS A 1 73 ? -2.732 23.406 14.703 1 85.62 73 LYS A C 1
ATOM 586 O O . LYS A 1 73 ? -3.877 23.719 15.039 1 85.62 73 LYS A O 1
ATOM 591 N N . GLU A 1 74 ? -2.133 23.875 13.648 1 87.62 74 GLU A N 1
ATOM 592 C CA . GLU A 1 74 ? -2.824 24.812 12.766 1 87.62 74 GLU A CA 1
ATOM 593 C C . GLU A 1 74 ? -4.039 24.172 12.109 1 87.62 74 GLU A C 1
ATOM 595 O O . GLU A 1 74 ? -5.094 24.797 11.992 1 87.62 74 GLU A O 1
ATOM 600 N N . GLU A 1 75 ? -3.857 22.953 11.68 1 86.38 75 GLU A N 1
ATOM 601 C CA . GLU A 1 75 ? -4.977 22.234 11.094 1 86.38 75 GLU A CA 1
ATOM 602 C C . GLU A 1 75 ? -6.137 22.125 12.078 1 86.38 75 GLU A C 1
ATOM 604 O O . GLU A 1 75 ? -7.301 22.266 11.688 1 86.38 75 GLU A O 1
ATOM 609 N N . HIS A 1 76 ? -5.773 21.922 13.32 1 86.19 76 HIS A N 1
ATOM 610 C CA . HIS A 1 76 ? -6.801 21.734 14.336 1 86.19 76 HIS A CA 1
ATOM 611 C C . HIS A 1 76 ? -7.43 23.078 14.727 1 86.19 76 HIS A C 1
ATOM 613 O O . HIS A 1 76 ? -8.484 23.109 15.359 1 86.19 76 HIS A O 1
ATOM 619 N N . GLN A 1 77 ? -6.77 24.094 14.406 1 87.69 77 GLN A N 1
ATOM 620 C CA . GLN A 1 77 ? -7.371 25.406 14.617 1 87.69 77 GLN A CA 1
ATOM 621 C C . GLN A 1 77 ? -8.422 25.703 13.555 1 87.69 77 GLN A C 1
ATOM 623 O O . GLN A 1 77 ? -9.422 26.359 13.828 1 87.69 77 GLN A O 1
ATOM 628 N N . VAL A 1 78 ? -8.156 25.203 12.406 1 88.69 78 VAL A N 1
ATOM 629 C CA . VAL A 1 78 ? -9.047 25.453 11.273 1 88.69 78 VAL A CA 1
ATOM 630 C C . VAL A 1 78 ? -10.227 24.469 11.312 1 88.69 78 VAL A C 1
ATOM 632 O O . VAL A 1 78 ? -11.359 24.844 11 1 88.69 78 VAL A O 1
ATOM 635 N N . HIS A 1 79 ? -9.938 23.328 11.648 1 90.69 79 HIS A N 1
ATOM 636 C CA . HIS A 1 79 ? -10.945 22.266 11.703 1 90.69 79 HIS A CA 1
ATOM 637 C C . HIS A 1 79 ? -11.219 21.844 13.141 1 90.69 79 HIS A C 1
ATOM 639 O O . HIS A 1 79 ? -10.305 21.422 13.852 1 90.69 79 HIS A O 1
ATOM 645 N N . ALA A 1 80 ? -12.5 21.953 13.508 1 87.25 80 ALA A N 1
ATOM 646 C CA . ALA A 1 80 ? -12.898 21.641 14.883 1 87.25 80 ALA A CA 1
ATOM 647 C C . ALA A 1 80 ? -12.578 20.188 15.227 1 87.25 80 ALA A C 1
ATOM 649 O O . ALA A 1 80 ? -12.234 19.875 16.375 1 87.25 80 ALA A O 1
ATOM 650 N N . ARG A 1 81 ? -12.758 19.391 14.25 1 90.56 81 ARG A N 1
ATOM 651 C CA . ARG A 1 81 ? -12.508 17.969 14.422 1 90.56 81 ARG A CA 1
ATOM 652 C C . ARG A 1 81 ? -11.977 17.344 13.133 1 90.56 81 ARG A C 1
ATOM 654 O O . ARG A 1 81 ? -12.461 17.641 12.047 1 90.56 81 ARG A O 1
ATOM 661 N N . ILE A 1 82 ? -10.93 16.531 13.352 1 91.31 82 ILE A N 1
ATOM 662 C CA . ILE A 1 82 ? -10.391 15.758 12.234 1 91.31 82 ILE A CA 1
ATOM 663 C C . ILE A 1 82 ? -10.422 14.266 12.578 1 91.31 82 ILE A C 1
ATOM 665 O O . ILE A 1 82 ? -9.867 13.844 13.594 1 91.31 82 ILE A O 1
ATOM 669 N N . ILE A 1 83 ? -11.109 13.477 11.758 1 92.44 83 ILE A N 1
ATOM 670 C CA . ILE A 1 83 ? -11.211 12.039 11.945 1 92.44 83 ILE A CA 1
ATOM 671 C C . ILE A 1 83 ? -10.617 11.312 10.742 1 92.44 83 ILE A C 1
ATOM 673 O O . ILE A 1 83 ? -10.953 11.625 9.594 1 92.44 83 ILE A O 1
ATOM 677 N N . THR A 1 84 ? -9.688 10.445 11.023 1 93.19 84 THR A N 1
ATOM 678 C CA . THR A 1 84 ? -9.133 9.594 9.977 1 93.19 84 THR A CA 1
ATOM 679 C C . THR A 1 84 ? -9.648 8.164 10.102 1 93.19 84 THR A C 1
ATOM 681 O O . THR A 1 84 ? -9.5 7.535 11.148 1 93.19 84 THR A O 1
ATOM 684 N N . VAL A 1 85 ? -10.25 7.652 9.086 1 94.5 85 VAL A N 1
ATOM 685 C CA . VAL A 1 85 ? -10.766 6.289 9.039 1 94.5 85 VAL A CA 1
ATOM 686 C C . VAL A 1 85 ? -9.922 5.445 8.078 1 94.5 85 VAL A C 1
ATOM 688 O O . VAL A 1 85 ? -10.078 5.543 6.863 1 94.5 85 VAL A O 1
ATOM 691 N N . PRO A 1 86 ? -9.023 4.664 8.648 1 94.19 86 PRO A N 1
ATOM 692 C CA . PRO A 1 86 ? -8.273 3.768 7.766 1 94.19 86 PRO A CA 1
ATOM 693 C C . PRO A 1 86 ? -9.156 2.721 7.09 1 94.19 86 PRO A C 1
ATOM 695 O O . PRO A 1 86 ? -9.969 2.074 7.758 1 94.19 86 PRO A O 1
ATOM 698 N N . ILE A 1 87 ? -9 2.6 5.824 1 93.31 87 ILE A N 1
ATOM 699 C CA . ILE A 1 87 ? -9.727 1.587 5.066 1 93.31 87 ILE A CA 1
ATOM 700 C C . ILE A 1 87 ? -8.852 0.35 4.887 1 93.31 87 ILE A C 1
ATOM 702 O O . ILE A 1 87 ? -9.305 -0.777 5.09 1 93.31 87 ILE A O 1
ATOM 706 N N . THR A 1 88 ? -7.621 0.575 4.535 1 92.31 88 THR A N 1
ATOM 707 C CA . THR A 1 88 ? -6.621 -0.484 4.457 1 92.31 88 THR A CA 1
ATOM 708 C C . THR A 1 88 ? -5.25 0.032 4.879 1 92.31 88 THR A C 1
ATOM 710 O O . THR A 1 88 ? -4.875 1.159 4.547 1 92.31 88 THR A O 1
ATOM 713 N N . THR A 1 89 ? -4.621 -0.822 5.703 1 93.56 89 THR A N 1
ATOM 714 C CA . THR A 1 89 ? -3.262 -0.523 6.141 1 93.56 89 THR A CA 1
ATOM 715 C C . THR A 1 89 ? -2.328 -1.693 5.844 1 93.56 89 THR A C 1
ATOM 717 O O . THR A 1 89 ? -2.596 -2.826 6.25 1 93.56 89 THR A O 1
ATOM 720 N N . ILE A 1 90 ? -1.301 -1.374 5.137 1 92.75 90 ILE A N 1
ATOM 721 C CA . ILE A 1 90 ? -0.337 -2.4 4.754 1 92.75 90 ILE A CA 1
ATOM 722 C C . ILE A 1 90 ? 1.043 -2.041 5.297 1 92.75 90 ILE A C 1
ATOM 724 O O . ILE A 1 90 ? 1.528 -0.925 5.09 1 92.75 90 ILE A O 1
ATOM 728 N N . VAL A 1 91 ? 1.572 -2.99 6.047 1 92.88 91 VAL A N 1
ATOM 729 C CA . VAL A 1 91 ? 2.949 -2.859 6.508 1 92.88 91 VAL A CA 1
ATOM 730 C C . VAL A 1 91 ? 3.854 -3.803 5.719 1 92.88 91 VAL A C 1
ATOM 732 O O . VAL A 1 91 ? 3.594 -5.004 5.648 1 92.88 91 VAL A O 1
ATOM 735 N N . ASP A 1 92 ? 4.855 -3.17 5.133 1 92.06 92 ASP A N 1
ATOM 736 C CA . ASP A 1 92 ? 5.766 -3.979 4.324 1 92.06 92 ASP A CA 1
ATOM 737 C C . ASP A 1 92 ? 7.156 -3.354 4.273 1 92.06 92 ASP A C 1
ATOM 739 O O . ASP A 1 92 ? 7.324 -2.248 3.752 1 92.06 92 ASP A O 1
ATOM 743 N N . ARG A 1 93 ? 8.188 -4.109 4.812 1 92.31 93 ARG A N 1
ATOM 744 C CA . ARG A 1 93 ? 9.609 -3.82 4.68 1 92.31 93 ARG A CA 1
ATOM 745 C C . ARG A 1 93 ? 9.914 -2.363 5.016 1 92.31 93 ARG A C 1
ATOM 747 O O . ARG A 1 93 ? 10.562 -1.663 4.242 1 92.31 93 ARG A O 1
ATOM 754 N N . GLY A 1 94 ? 9.422 -1.955 6.156 1 91.12 94 GLY A N 1
ATOM 755 C CA . GLY A 1 94 ? 9.75 -0.649 6.707 1 91.12 94 GLY A CA 1
ATOM 756 C C . GLY A 1 94 ? 8.844 0.458 6.203 1 91.12 94 GLY A C 1
ATOM 757 O O . GLY A 1 94 ? 9.094 1.637 6.457 1 91.12 94 GLY A O 1
ATOM 758 N N . ARG A 1 95 ? 7.887 0.117 5.469 1 94.69 95 ARG A N 1
ATOM 759 C CA . ARG A 1 95 ? 6.941 1.104 4.957 1 94.69 95 ARG A CA 1
ATOM 760 C C . ARG A 1 95 ? 5.516 0.763 5.367 1 94.69 95 ARG A C 1
ATOM 762 O O . ARG A 1 95 ? 5.129 -0.408 5.383 1 94.69 95 ARG A O 1
ATOM 769 N N . ILE A 1 96 ? 4.793 1.766 5.734 1 95.38 96 ILE A N 1
ATOM 770 C CA . ILE A 1 96 ? 3.365 1.638 6 1 95.38 96 ILE A CA 1
ATOM 771 C C . ILE A 1 96 ? 2.574 2.414 4.949 1 95.38 96 ILE A C 1
ATOM 773 O O . ILE A 1 96 ? 2.844 3.592 4.707 1 95.38 96 ILE A O 1
ATOM 777 N N . THR A 1 97 ? 1.698 1.793 4.289 1 95.19 97 THR A N 1
ATOM 778 C CA . THR A 1 97 ? 0.781 2.4 3.332 1 95.19 97 THR A CA 1
ATOM 779 C C . THR A 1 97 ? -0.663 2.27 3.807 1 95.19 97 THR A C 1
ATOM 781 O O . THR A 1 97 ? -1.143 1.16 4.051 1 95.19 97 THR A O 1
ATOM 784 N N . CYS A 1 98 ? -1.294 3.365 3.902 1 95.31 98 CYS A N 1
ATOM 785 C CA . CYS A 1 98 ? -2.658 3.371 4.418 1 95.31 98 CYS A CA 1
ATOM 786 C C . CYS A 1 98 ? -3.588 4.145 3.492 1 95.31 98 CYS A C 1
ATOM 788 O O . CYS A 1 98 ? -3.35 5.316 3.203 1 95.31 98 CYS A O 1
ATOM 790 N N . TYR A 1 99 ? -4.543 3.488 2.971 1 94.31 99 TYR A N 1
ATOM 791 C CA . TYR A 1 99 ? -5.668 4.133 2.307 1 94.31 99 TYR A CA 1
ATOM 792 C C . TYR A 1 99 ? -6.742 4.531 3.312 1 94.31 99 TYR A C 1
ATOM 794 O O . TYR A 1 99 ? -7.25 3.686 4.055 1 94.31 99 TYR A O 1
ATOM 802 N N . ALA A 1 100 ? -7.074 5.844 3.326 1 95.06 100 ALA A N 1
ATOM 803 C CA . ALA A 1 100 ? -7.949 6.309 4.398 1 95.06 100 ALA A CA 1
ATOM 804 C C . ALA A 1 100 ? -8.898 7.395 3.896 1 95.06 100 ALA A C 1
ATOM 806 O O . ALA A 1 100 ? -8.633 8.047 2.885 1 95.06 100 ALA A O 1
ATOM 807 N N . ASP A 1 101 ? -9.984 7.48 4.594 1 95.56 101 ASP A N 1
ATOM 808 C CA . ASP A 1 101 ? -10.844 8.656 4.496 1 95.56 101 ASP A CA 1
ATOM 809 C C . ASP A 1 101 ? -10.648 9.586 5.691 1 95.56 101 ASP A C 1
ATOM 811 O O . ASP A 1 101 ? -10.656 9.133 6.84 1 95.56 101 ASP A O 1
ATOM 815 N N . GLN A 1 102 ? -10.383 10.781 5.352 1 94.56 102 GLN A N 1
ATOM 816 C CA . GLN A 1 102 ? -10.266 11.797 6.395 1 94.56 102 GLN A CA 1
ATOM 817 C C . GLN A 1 102 ? -11.461 12.742 6.391 1 94.56 102 GLN A C 1
ATOM 819 O O . GLN A 1 102 ? -11.922 13.164 5.328 1 94.56 102 GLN A O 1
ATOM 824 N N . TYR A 1 103 ? -11.93 13.031 7.535 1 95.5 103 TYR A N 1
ATOM 825 C CA . TYR A 1 103 ? -13.047 13.945 7.711 1 95.5 103 TYR A CA 1
ATOM 826 C C . TYR A 1 103 ? -12.617 15.195 8.461 1 95.5 103 TYR A C 1
ATOM 828 O O . TYR A 1 103 ? -12.117 15.117 9.586 1 95.5 103 TYR A O 1
ATOM 836 N N . PHE A 1 104 ? -12.758 16.297 7.793 1 95.12 104 PHE A N 1
ATOM 837 C CA . PHE A 1 104 ? -12.461 17.594 8.367 1 95.12 104 PHE A CA 1
ATOM 838 C C . PHE A 1 104 ? -13.75 18.344 8.703 1 95.12 104 PHE A C 1
ATOM 840 O O . PHE A 1 104 ? -14.484 18.766 7.809 1 95.12 104 PHE A O 1
ATOM 847 N N . TYR A 1 105 ? -13.977 18.578 9.984 1 94.62 105 TYR A N 1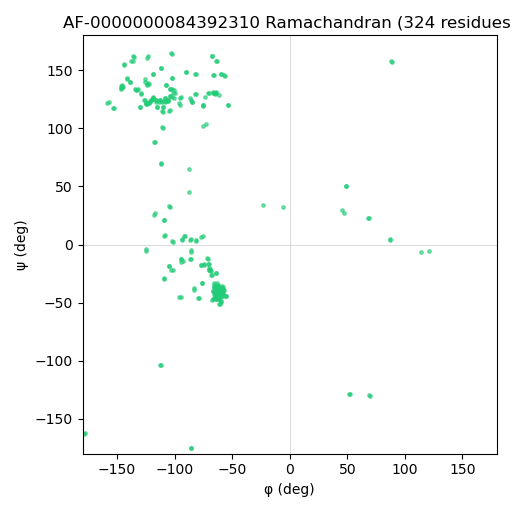
ATOM 848 C CA . TYR A 1 105 ? -15.242 19.156 10.422 1 94.62 105 TYR A CA 1
ATOM 849 C C . TYR A 1 105 ? -15.086 20.656 10.695 1 94.62 105 TYR A C 1
ATOM 851 O O . TYR A 1 105 ? -14.094 21.078 11.297 1 94.62 105 TYR A O 1
ATOM 859 N N . HIS A 1 106 ? -16 21.391 10.18 1 93.12 106 HIS A N 1
ATOM 860 C CA . HIS A 1 106 ? -16.25 22.781 10.547 1 93.12 106 HIS A CA 1
ATOM 861 C C . HIS A 1 106 ? -17.641 22.953 11.148 1 93.12 106 HIS A C 1
ATOM 863 O O . HIS A 1 106 ? -18.609 23.234 10.422 1 93.12 106 HIS A O 1
ATOM 869 N N . GLY A 1 107 ? -17.703 22.766 12.445 1 89.5 107 GLY A N 1
ATOM 870 C CA . GLY A 1 107 ? -19.031 22.625 13.031 1 89.5 107 GLY A CA 1
ATOM 871 C C . GLY A 1 107 ? -19.719 21.328 12.641 1 89.5 107 GLY A C 1
ATOM 872 O O . GLY A 1 107 ? -19.156 20.25 12.789 1 89.5 107 GLY A O 1
ATOM 873 N N . ASP A 1 108 ? -21.016 21.531 12.172 1 89.5 108 ASP A N 1
ATOM 874 C CA . ASP A 1 108 ? -21.766 20.359 11.75 1 89.5 108 ASP A CA 1
ATOM 875 C C . ASP A 1 108 ? -21.469 20 10.297 1 89.5 108 ASP A C 1
ATOM 877 O O . ASP A 1 108 ? -21.781 18.891 9.852 1 89.5 108 ASP A O 1
ATOM 881 N N . ASP A 1 109 ? -20.812 20.953 9.633 1 95.5 109 ASP A N 1
ATOM 882 C CA . ASP A 1 109 ? -20.453 20.766 8.227 1 95.5 109 ASP A CA 1
ATOM 883 C C . ASP A 1 109 ? -18.969 20.391 8.094 1 95.5 109 ASP A C 1
ATOM 885 O O . ASP A 1 109 ? -18.234 20.359 9.086 1 95.5 109 ASP A O 1
ATOM 889 N N . GLY A 1 110 ? -18.625 19.875 6.922 1 96.62 110 GLY A N 1
ATOM 890 C CA . GLY A 1 110 ? -17.219 19.578 6.719 1 96.62 110 GLY A CA 1
ATOM 891 C C . GLY A 1 110 ? -16.906 19.031 5.34 1 96.62 110 GLY A C 1
ATOM 892 O O . GLY A 1 110 ? -17.656 19.266 4.391 1 96.62 110 GLY A O 1
ATOM 893 N N . MET A 1 111 ? -15.742 18.422 5.242 1 96.94 111 MET A N 1
ATOM 894 C CA . MET A 1 111 ? -15.281 17.828 3.99 1 96.94 111 MET A CA 1
ATOM 895 C C . MET A 1 111 ? -14.609 16.484 4.234 1 96.94 111 MET A C 1
ATOM 897 O O . MET A 1 111 ? -13.938 16.297 5.254 1 96.94 111 MET A O 1
ATOM 901 N N . LYS A 1 112 ? -14.93 15.617 3.324 1 96.94 112 LYS A N 1
ATOM 902 C CA . LYS A 1 112 ? -14.266 14.32 3.287 1 96.94 112 LYS A CA 1
ATOM 903 C C . LYS A 1 112 ? -13.164 14.297 2.225 1 96.94 112 LYS A C 1
ATOM 905 O O . LYS A 1 112 ? -13.398 14.695 1.08 1 96.94 112 LYS A O 1
ATOM 910 N N . ARG A 1 113 ? -12.039 13.859 2.619 1 94.75 113 ARG A N 1
ATOM 911 C CA . ARG A 1 113 ? -10.922 13.688 1.699 1 94.75 113 ARG A CA 1
ATOM 912 C C . ARG A 1 113 ? -10.438 12.234 1.694 1 94.75 113 ARG A C 1
ATOM 914 O O . ARG A 1 113 ? -10.141 11.672 2.748 1 94.75 113 ARG A O 1
ATOM 921 N N . THR A 1 114 ? -10.43 11.617 0.556 1 94.5 114 THR A N 1
ATOM 922 C CA . THR A 1 114 ? -9.766 10.328 0.409 1 94.5 114 THR A CA 1
ATOM 923 C C . THR A 1 114 ? -8.266 10.508 0.214 1 94.5 114 THR A C 1
ATOM 925 O O . THR A 1 114 ? -7.832 11.25 -0.666 1 94.5 114 THR A O 1
ATOM 928 N N . THR A 1 115 ? -7.527 9.727 1.068 1 94.38 115 THR A N 1
ATOM 929 C CA . THR A 1 115 ? -6.102 10.031 1.125 1 94.38 115 THR A CA 1
ATOM 930 C C . THR A 1 115 ? -5.285 8.742 1.228 1 94.38 115 THR A C 1
ATOM 932 O O . THR A 1 115 ? -5.73 7.766 1.829 1 94.38 115 THR A O 1
ATOM 935 N N . LEU A 1 116 ? -4.145 8.781 0.565 1 94.88 116 LEU A N 1
ATOM 936 C CA . LEU A 1 116 ? -3.094 7.809 0.846 1 94.88 116 LEU A CA 1
ATOM 937 C C . LEU A 1 116 ? -2.086 8.375 1.842 1 94.88 116 LEU A C 1
ATOM 939 O O . LEU A 1 116 ? -1.607 9.5 1.677 1 94.88 116 LEU A O 1
ATOM 943 N N . ILE A 1 117 ? -1.89 7.621 2.875 1 94.44 117 ILE A N 1
ATOM 944 C CA . ILE A 1 117 ? -0.867 7.961 3.857 1 94.44 117 ILE A CA 1
ATOM 945 C C . ILE A 1 117 ? 0.281 6.957 3.775 1 94.44 117 ILE A C 1
ATOM 947 O O . ILE A 1 117 ? 0.078 5.754 3.967 1 94.44 117 ILE A O 1
ATOM 951 N N . ILE A 1 118 ? 1.422 7.441 3.469 1 95.81 118 ILE A N 1
ATOM 952 C CA . ILE A 1 118 ? 2.592 6.582 3.322 1 95.81 118 ILE A CA 1
ATOM 953 C C . ILE A 1 118 ? 3.658 6.984 4.34 1 95.81 118 ILE A C 1
ATOM 955 O O . ILE A 1 118 ? 4.062 8.148 4.395 1 95.81 118 ILE A O 1
ATOM 959 N N . CYS A 1 119 ? 4.113 6.012 5.105 1 95.94 119 CYS A N 1
ATOM 960 C CA . CYS A 1 119 ? 5.125 6.258 6.125 1 95.94 119 CYS A CA 1
ATOM 961 C C . CYS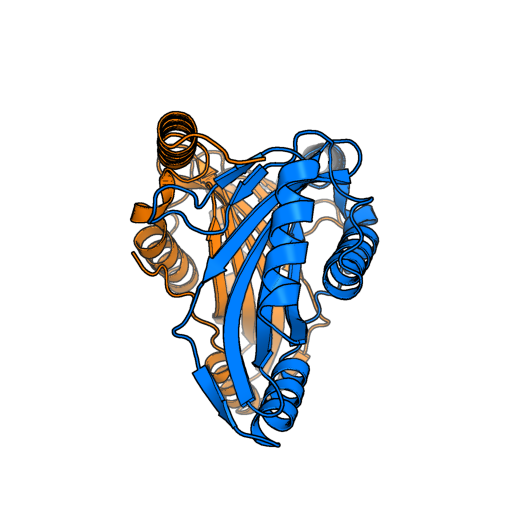 A 1 119 ? 6.34 5.359 5.914 1 95.94 119 CYS A C 1
ATOM 963 O O . CYS A 1 119 ? 6.195 4.172 5.617 1 95.94 119 CYS A O 1
ATOM 965 N N . ASP A 1 120 ? 7.484 5.973 6.066 1 96.31 120 ASP A N 1
ATOM 966 C CA . ASP A 1 120 ? 8.727 5.211 6.133 1 96.31 120 ASP A CA 1
ATOM 967 C C . ASP A 1 120 ? 9.242 5.117 7.566 1 96.31 120 ASP A C 1
ATOM 969 O O . ASP A 1 120 ? 9.266 6.113 8.289 1 96.31 120 ASP A O 1
ATOM 973 N N . LEU A 1 121 ? 9.609 3.912 7.871 1 95.06 121 LEU A N 1
ATOM 974 C CA . LEU A 1 121 ? 10.133 3.668 9.211 1 95.06 121 LEU A CA 1
ATOM 975 C C . LEU A 1 121 ? 11.656 3.557 9.195 1 95.06 121 LEU A C 1
ATOM 977 O O . LEU A 1 121 ? 12.227 3.033 8.234 1 95.06 121 LEU A O 1
ATOM 981 N N . ASP A 1 122 ? 12.234 4.078 10.258 1 93.62 122 ASP A N 1
ATOM 982 C CA . ASP A 1 122 ? 13.664 3.852 10.414 1 93.62 122 ASP A CA 1
ATOM 983 C C . ASP A 1 122 ? 13.938 2.52 11.109 1 93.62 122 ASP A C 1
ATOM 985 O O . ASP A 1 122 ? 13.023 1.727 11.328 1 93.62 122 ASP A O 1
ATOM 989 N N . ASP A 1 123 ? 15.172 2.244 11.398 1 90.19 123 ASP A N 1
ATOM 990 C CA . ASP A 1 123 ? 15.578 0.964 11.969 1 90.19 123 ASP A CA 1
ATOM 991 C C . ASP A 1 123 ? 14.969 0.765 13.359 1 90.19 123 ASP A C 1
ATOM 993 O O . ASP A 1 123 ? 14.844 -0.367 13.828 1 90.19 123 ASP A O 1
ATOM 997 N N . SER A 1 124 ? 14.625 1.888 14.062 1 90.31 124 SER A N 1
ATOM 998 C CA . SER A 1 124 ? 14.016 1.82 15.391 1 90.31 124 SER A CA 1
ATOM 999 C C . SER A 1 124 ? 12.492 1.794 15.305 1 90.31 124 SER A C 1
ATOM 1001 O O . SER A 1 124 ? 11.812 1.945 16.312 1 90.31 124 SER A O 1
ATOM 1003 N N . GLN A 1 125 ? 12.016 1.68 14.07 1 89.44 125 GLN A N 1
ATOM 1004 C CA . GLN A 1 125 ? 10.586 1.585 13.797 1 89.44 125 GLN A CA 1
ATOM 1005 C C . GLN A 1 125 ? 9.875 2.896 14.117 1 89.44 125 GLN A C 1
ATOM 1007 O O . GLN A 1 125 ? 8.68 2.904 14.398 1 89.44 125 GLN A O 1
ATOM 1012 N N . LEU A 1 126 ? 10.625 3.982 14.109 1 91.69 126 LEU A N 1
ATOM 1013 C CA . LEU A 1 126 ? 10.039 5.312 14.188 1 91.69 126 LEU A CA 1
ATOM 1014 C C . LEU A 1 126 ? 9.742 5.859 12.789 1 91.69 126 LEU A C 1
ATOM 1016 O O . LEU A 1 126 ? 10.469 5.551 11.836 1 91.69 126 LEU A O 1
ATOM 1020 N N . ILE A 1 127 ? 8.734 6.641 12.68 1 94.12 127 ILE A N 1
ATOM 1021 C CA . ILE A 1 127 ? 8.383 7.219 11.391 1 94.12 127 ILE A CA 1
ATOM 1022 C C . ILE A 1 127 ? 9.352 8.344 11.039 1 94.12 127 ILE A C 1
ATOM 1024 O O . ILE A 1 127 ? 9.461 9.328 11.773 1 94.12 127 ILE A O 1
ATOM 1028 N N . GLU A 1 128 ? 10.086 8.203 9.914 1 96.44 128 GLU A N 1
ATOM 1029 C CA . GLU A 1 128 ? 11.047 9.211 9.492 1 96.44 128 GLU A CA 1
ATOM 1030 C C . GLU A 1 128 ? 10.516 10.031 8.328 1 96.44 128 GLU A C 1
ATOM 1032 O O . GLU A 1 128 ? 11.039 11.102 8.016 1 96.44 128 GLU A O 1
ATOM 1037 N N . ARG A 1 129 ? 9.562 9.531 7.695 1 96.12 129 ARG A N 1
ATOM 1038 C CA . ARG A 1 129 ? 8.906 10.234 6.594 1 96.12 129 ARG A CA 1
ATOM 1039 C C . ARG A 1 129 ? 7.418 9.898 6.551 1 96.12 129 ARG A C 1
ATOM 1041 O O . ARG A 1 129 ? 7.027 8.742 6.73 1 96.12 129 ARG A O 1
ATOM 1048 N N . MET A 1 130 ? 6.633 10.867 6.355 1 94.38 130 MET A N 1
ATOM 1049 C CA . MET A 1 130 ? 5.188 10.719 6.188 1 94.38 130 MET A CA 1
ATOM 1050 C C . MET A 1 130 ? 4.691 11.531 5 1 94.38 130 MET A C 1
ATOM 1052 O O . MET A 1 130 ? 5.082 12.688 4.824 1 94.38 130 MET A O 1
ATOM 1056 N N . GLU A 1 131 ? 3.896 10.906 4.207 1 95 131 GLU A N 1
ATOM 1057 C CA . GLU A 1 131 ? 3.34 11.562 3.023 1 95 131 GLU A CA 1
ATOM 1058 C C . GLU A 1 131 ? 1.823 11.398 2.967 1 95 131 GLU A C 1
ATOM 1060 O O . GLU A 1 131 ? 1.301 10.297 3.166 1 95 131 GLU A O 1
ATOM 1065 N N . TYR A 1 132 ? 1.186 12.516 2.775 1 93.19 132 TYR A N 1
ATOM 1066 C CA . TYR A 1 132 ? -0.24 12.516 2.465 1 93.19 132 TYR A CA 1
ATOM 1067 C C . TYR A 1 132 ? -0.476 12.797 0.985 1 93.19 132 TYR A C 1
ATOM 1069 O O . TYR A 1 132 ? 0.034 13.773 0.441 1 93.19 132 TYR A O 1
ATOM 1077 N N . ARG A 1 133 ? -1.245 11.914 0.387 1 91.38 133 ARG A N 1
ATOM 1078 C CA . ARG A 1 133 ? -1.615 12.102 -1.013 1 91.38 133 ARG A CA 1
ATOM 1079 C C . ARG A 1 133 ? -3.131 12.078 -1.187 1 91.38 133 ARG A C 1
ATOM 1081 O O . ARG A 1 133 ? -3.779 11.078 -0.871 1 91.38 133 ARG A O 1
ATOM 1088 N N . LYS A 1 134 ? -3.613 13.156 -1.726 1 90.31 134 LYS A N 1
ATOM 1089 C CA . LYS A 1 134 ? -5.023 13.18 -2.096 1 90.31 134 LYS A CA 1
ATOM 1090 C C . LYS A 1 134 ? -5.293 12.273 -3.297 1 90.31 134 LYS A C 1
ATOM 1092 O O . LYS A 1 134 ? -4.574 12.336 -4.297 1 90.31 134 LYS A O 1
ATOM 1097 N N . VAL A 1 135 ? -6.293 11.461 -3.131 1 88 135 VAL A N 1
ATOM 1098 C CA . VAL A 1 135 ? -6.527 10.461 -4.172 1 88 135 VAL A CA 1
ATOM 1099 C C . VAL A 1 135 ? -7.789 10.82 -4.953 1 88 135 VAL A C 1
ATOM 1101 O O . VAL A 1 135 ? -7.941 10.422 -6.109 1 88 135 VAL A O 1
ATOM 1104 N N . LYS A 1 136 ? -8.734 11.461 -4.34 1 87 136 LYS A N 1
ATOM 1105 C CA . LYS A 1 136 ? -9.9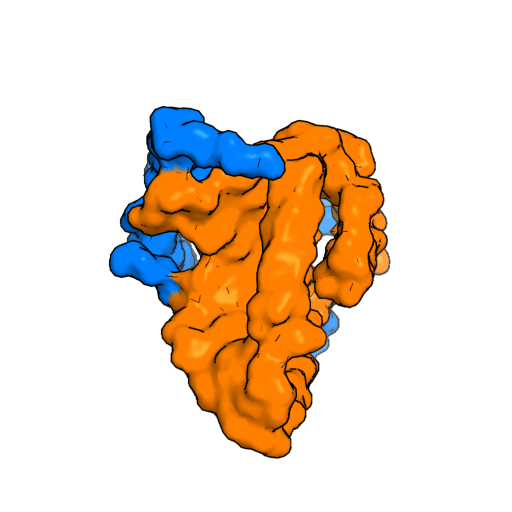92 11.859 -4.969 1 87 136 LYS A CA 1
ATOM 1106 C C . LYS A 1 136 ? -10.352 13.289 -4.605 1 87 136 LYS A C 1
ATOM 1108 O O . LYS A 1 136 ? -9.773 13.867 -3.68 1 87 136 LYS A O 1
ATOM 1113 N N . GLU A 1 137 ? -11.234 13.836 -5.406 1 88.62 137 GLU A N 1
ATOM 1114 C CA . GLU A 1 137 ? -11.758 15.156 -5.074 1 88.62 137 GLU A CA 1
ATOM 1115 C C . GLU A 1 137 ? -12.453 15.148 -3.715 1 88.62 137 GLU A C 1
ATOM 1117 O O . GLU A 1 137 ? -13.086 14.156 -3.34 1 88.62 137 GLU A O 1
ATOM 1122 N N . ASP A 1 138 ? -12.312 16.266 -3.102 1 93.94 138 ASP A N 1
ATOM 1123 C CA . ASP A 1 138 ? -12.961 16.406 -1.802 1 93.94 138 ASP A CA 1
ATOM 1124 C C . ASP A 1 138 ? -14.484 16.359 -1.94 1 93.94 138 ASP A C 1
ATOM 1126 O O . ASP A 1 138 ? -15.031 16.812 -2.949 1 93.94 138 ASP A O 1
ATOM 1130 N N . GLU A 1 139 ? -15.109 15.805 -0.95 1 95.5 139 GLU A N 1
ATOM 1131 C CA . GLU A 1 139 ? -16.562 15.781 -0.878 1 95.5 139 GLU A CA 1
ATOM 1132 C C . GLU A 1 139 ? -17.078 16.578 0.318 1 95.5 139 GLU A C 1
ATOM 1134 O O . GLU A 1 139 ? -16.734 16.281 1.463 1 95.5 139 GLU A O 1
ATOM 1139 N N . GLU A 1 140 ? -17.891 17.531 0.025 1 96.88 140 GLU A N 1
ATOM 1140 C CA . GLU A 1 140 ? -18.484 18.297 1.118 1 96.88 140 GLU A CA 1
ATOM 1141 C C . GLU A 1 140 ? -19.688 17.562 1.714 1 96.88 140 GLU A C 1
ATOM 1143 O O . GLU A 1 140 ? -20.344 16.781 1.028 1 96.88 140 GLU A O 1
ATOM 1148 N N . PHE A 1 141 ? -19.844 17.734 2.949 1 96.75 141 PHE A N 1
ATOM 1149 C CA . PHE A 1 141 ? -21.031 17.188 3.596 1 96.75 141 PHE A CA 1
ATOM 1150 C C . PHE A 1 141 ? -21.641 18.203 4.57 1 96.75 141 PHE A C 1
ATOM 1152 O O . PHE A 1 141 ? -20.953 19.141 5 1 96.75 141 PHE A O 1
ATOM 1159 N N . GLN A 1 142 ? -22.938 18 4.855 1 95.62 142 GLN A N 1
ATOM 1160 C CA . GLN A 1 142 ? -23.656 18.875 5.766 1 95.62 142 GLN A CA 1
ATOM 1161 C C . GLN A 1 142 ? -24.312 18.094 6.891 1 95.62 142 GLN A C 1
ATOM 1163 O O . GLN A 1 142 ? -24.844 17 6.66 1 95.62 142 GLN A O 1
ATOM 1168 N N . GLY A 1 143 ? -24.25 18.625 8.016 1 92.12 143 GLY A N 1
ATOM 1169 C CA . GLY A 1 143 ? -24.953 18.062 9.164 1 92.12 143 GLY A CA 1
ATOM 1170 C C . GLY A 1 143 ? -24.656 16.594 9.391 1 92.12 143 GLY A C 1
ATOM 1171 O O . GLY A 1 143 ? -23.5 16.203 9.438 1 92.12 143 GLY A O 1
ATOM 1172 N N . ILE A 1 144 ? -25.766 15.859 9.508 1 90.88 144 ILE A N 1
ATOM 1173 C CA . ILE A 1 144 ? -25.688 14.469 9.93 1 90.88 144 ILE A CA 1
ATOM 1174 C C . ILE A 1 144 ? -25.078 13.617 8.812 1 90.88 144 ILE A C 1
ATOM 1176 O O . ILE A 1 144 ? -24.688 12.469 9.039 1 90.88 144 ILE A O 1
ATOM 1180 N N . GLU A 1 145 ? -24.969 14.195 7.625 1 94.38 145 GLU A N 1
ATOM 1181 C CA . GLU A 1 145 ? -24.391 13.469 6.492 1 94.38 145 GLU A CA 1
ATOM 1182 C C . GLU A 1 145 ? -22.969 13 6.801 1 94.38 145 GLU A C 1
ATOM 1184 O O . GLU A 1 145 ? -22.562 11.93 6.359 1 94.38 145 GLU A O 1
ATOM 1189 N N . GLY A 1 146 ? -22.25 13.828 7.52 1 92.94 146 GLY A N 1
ATOM 1190 C CA . GLY A 1 146 ? -20.891 13.477 7.891 1 92.94 146 GLY A CA 1
ATOM 1191 C C . GLY A 1 146 ? -20.797 12.188 8.68 1 92.94 146 GLY A C 1
ATOM 1192 O O . GLY A 1 146 ? -19.938 11.336 8.414 1 92.94 146 GLY A O 1
ATOM 1193 N N . ASP A 1 147 ? -21.75 12.016 9.57 1 93.12 147 ASP A N 1
ATOM 1194 C CA . ASP A 1 147 ? -21.781 10.812 10.391 1 93.12 147 ASP A CA 1
ATOM 1195 C C . ASP A 1 147 ? -22.031 9.57 9.547 1 93.12 147 ASP A C 1
ATOM 1197 O O . ASP A 1 147 ? -21.391 8.531 9.742 1 93.12 147 ASP A O 1
ATOM 1201 N N . PHE A 1 148 ? -22.906 9.688 8.672 1 94.25 148 PHE A N 1
ATOM 1202 C CA . PHE A 1 148 ? -23.25 8.57 7.797 1 94.25 148 PHE A CA 1
ATOM 1203 C C . PHE A 1 148 ? -22.062 8.211 6.906 1 94.25 148 PHE A C 1
ATOM 1205 O O . PHE A 1 148 ? -21.781 7.035 6.684 1 94.25 148 PHE A O 1
ATOM 1212 N N . MET A 1 149 ? -21.453 9.234 6.465 1 95.44 149 MET A N 1
ATOM 1213 C CA . MET A 1 149 ? -20.297 9.016 5.605 1 95.44 149 MET A CA 1
ATOM 1214 C C . MET A 1 149 ? -19.172 8.312 6.371 1 95.44 149 MET A C 1
ATOM 1216 O O . MET A 1 149 ? -18.516 7.41 5.84 1 95.44 149 MET A O 1
ATOM 1220 N N . GLU A 1 150 ? -19 8.719 7.539 1 94.88 150 GLU A N 1
ATOM 1221 C CA . GLU A 1 150 ? -18 8.062 8.383 1 94.88 150 GLU A CA 1
ATOM 1222 C C . GLU A 1 150 ? -18.328 6.586 8.586 1 94.88 150 GLU A C 1
ATOM 1224 O O . GLU A 1 150 ? -17.453 5.73 8.484 1 94.88 150 GLU A O 1
ATOM 1229 N N . GLU A 1 151 ? -19.547 6.309 8.867 1 94.75 151 GLU A N 1
ATOM 1230 C CA . GLU A 1 151 ? -19.984 4.934 9.078 1 94.75 151 GLU A CA 1
ATOM 1231 C C . GLU A 1 151 ? -19.766 4.082 7.832 1 94.75 151 GLU A C 1
ATOM 1233 O O . GLU A 1 151 ? -19.281 2.951 7.926 1 94.75 151 GLU A O 1
ATOM 1238 N N . ARG A 1 152 ? -20.047 4.629 6.734 1 93.06 152 ARG A N 1
ATOM 1239 C CA . ARG A 1 152 ? -19.844 3.92 5.473 1 93.06 152 ARG A CA 1
ATOM 1240 C C . ARG A 1 152 ? -18.359 3.621 5.242 1 93.06 152 ARG A C 1
ATOM 1242 O O . ARG A 1 152 ? -18.016 2.551 4.738 1 93.06 152 ARG A O 1
ATOM 1249 N N . SER A 1 153 ? -17.531 4.59 5.574 1 93.25 153 SER A N 1
ATOM 1250 C CA . SER A 1 153 ? -16.094 4.379 5.453 1 93.25 153 SER A CA 1
ATOM 1251 C C . SER A 1 153 ? -15.625 3.236 6.344 1 93.25 153 SER A C 1
ATOM 1253 O O . SER A 1 153 ? -14.797 2.422 5.934 1 93.25 153 SER A O 1
ATOM 1255 N N . ARG A 1 154 ? -16.172 3.18 7.477 1 91.75 154 ARG A N 1
ATOM 1256 C CA . ARG A 1 154 ? -15.781 2.145 8.422 1 91.75 154 ARG A CA 1
ATOM 1257 C C . ARG A 1 154 ? -16.219 0.764 7.941 1 91.75 154 ARG A C 1
ATOM 1259 O O . ARG A 1 154 ? -15.547 -0.236 8.227 1 91.75 154 ARG A O 1
ATOM 1266 N N . GLU A 1 155 ? -17.219 0.74 7.176 1 89.12 155 GLU A N 1
ATOM 1267 C CA . GLU A 1 155 ? -17.719 -0.52 6.633 1 89.12 155 GLU A CA 1
ATOM 1268 C C . GLU A 1 155 ? -16.812 -1.044 5.523 1 89.12 155 GLU A C 1
ATOM 1270 O O . GLU A 1 155 ? -16.844 -2.229 5.188 1 89.12 155 GLU A O 1
ATOM 1275 N N . LYS A 1 156 ? -15.984 -0.168 5.012 1 86.38 156 LYS A N 1
ATOM 1276 C CA . LYS A 1 156 ? -15.094 -0.561 3.92 1 86.38 156 LYS A CA 1
ATOM 1277 C C . LYS A 1 156 ? -13.805 -1.171 4.457 1 86.38 156 LYS A C 1
ATOM 1279 O O . LYS A 1 156 ? -12.906 -1.521 3.686 1 86.38 156 LYS A O 1
ATOM 1284 N N . ASP A 1 157 ? -13.703 -1.328 5.652 1 85.12 157 ASP A N 1
ATOM 1285 C CA . ASP A 1 157 ? -12.477 -1.787 6.293 1 85.12 157 ASP A CA 1
ATOM 1286 C C . ASP A 1 157 ? -11.984 -3.09 5.668 1 85.12 157 ASP A C 1
ATOM 1288 O O . ASP A 1 157 ? -12.727 -4.074 5.609 1 85.12 157 ASP A O 1
ATOM 1292 N N . MET A 1 158 ? -10.781 -2.98 5.16 1 83.19 158 MET A N 1
ATOM 1293 C CA . MET A 1 158 ? -10.094 -4.137 4.59 1 83.19 158 MET A CA 1
ATOM 1294 C C . MET A 1 158 ? -8.891 -4.527 5.445 1 83.19 158 MET A C 1
ATOM 1296 O O . MET A 1 158 ? -7.746 -4.355 5.023 1 83.19 158 MET A O 1
ATOM 1300 N N . THR A 1 159 ? -9.148 -5.012 6.586 1 82 159 THR A N 1
ATOM 1301 C CA . THR A 1 159 ? -8.102 -5.402 7.523 1 82 159 THR A CA 1
ATOM 1302 C C . THR A 1 159 ? -7.227 -6.508 6.938 1 82 159 THR A C 1
ATOM 1304 O O . THR A 1 159 ? -7.742 -7.477 6.375 1 82 159 THR A O 1
ATOM 1307 N N . VAL A 1 160 ? -5.945 -6.246 7 1 83.06 160 VAL A N 1
ATOM 1308 C CA . VAL A 1 160 ? -4.961 -7.23 6.559 1 83.06 160 VAL A CA 1
ATOM 1309 C C . VAL A 1 160 ? -4.633 -8.188 7.703 1 83.06 160 VAL A C 1
ATOM 1311 O O . VAL A 1 160 ? -4.285 -7.75 8.805 1 83.06 160 VAL A O 1
ATOM 1314 N N . GLN A 1 161 ? -4.809 -9.484 7.441 1 79.69 161 GLN A N 1
ATOM 1315 C CA . GLN A 1 161 ? -4.41 -10.492 8.414 1 79.69 161 GLN A CA 1
ATOM 1316 C C . GLN A 1 161 ? -3.012 -11.023 8.117 1 79.69 161 GLN A C 1
ATOM 1318 O O . GLN A 1 161 ? -2.725 -11.43 6.988 1 79.69 161 GLN A O 1
ATOM 1323 N N . TYR A 1 162 ? -2.127 -10.859 9.055 1 74.81 162 TYR A N 1
ATOM 1324 C CA . TYR A 1 162 ? -0.745 -11.289 8.883 1 74.81 162 TYR A CA 1
ATOM 1325 C C . TYR A 1 162 ? -0.574 -12.75 9.289 1 74.81 162 TYR A C 1
ATOM 1327 O O . TYR A 1 162 ? -1.136 -13.195 10.297 1 74.81 162 TYR A O 1
ATOM 1335 N N . GLY A 1 163 ? -1.177 -13.727 8.617 1 58.94 163 GLY A N 1
ATOM 1336 C CA . GLY A 1 163 ? -1.11 -15.148 8.906 1 58.94 163 GLY A CA 1
ATOM 1337 C C . GLY A 1 163 ? 0.122 -15.539 9.703 1 58.94 163 GLY A C 1
ATOM 1338 O O . GLY A 1 163 ? 0.757 -16.562 9.414 1 58.94 163 GLY A O 1
ATOM 1339 N N . ILE A 1 164 ? 0.586 -14.773 10.547 1 54.22 164 ILE A N 1
ATOM 1340 C CA . ILE A 1 164 ? 1.676 -15.266 11.383 1 54.22 164 ILE A CA 1
ATOM 1341 C C . ILE A 1 164 ? 1.117 -16.172 12.484 1 54.22 164 ILE A C 1
ATOM 1343 O O . ILE A 1 164 ? -0.015 -15.984 12.93 1 54.22 164 ILE A O 1
ATOM 1347 N N . MET B 1 1 ? 7.5 28.891 13.648 1 59.12 1 MET B N 1
ATOM 1348 C CA . MET B 1 1 ? 8.648 29.469 12.953 1 59.12 1 MET B CA 1
ATOM 1349 C C . MET B 1 1 ? 8.375 29.578 11.453 1 59.12 1 MET B C 1
ATOM 1351 O O . MET B 1 1 ? 7.805 28.656 10.859 1 59.12 1 MET B O 1
ATOM 1355 N N . ASP B 1 2 ? 8.43 30.703 10.922 1 76 2 ASP B N 1
ATOM 1356 C CA . ASP B 1 2 ? 8.133 31 9.523 1 76 2 ASP B CA 1
ATOM 1357 C C . ASP B 1 2 ? 9.273 30.547 8.609 1 76 2 ASP B C 1
ATOM 1359 O O . ASP B 1 2 ? 10.422 30.969 8.781 1 76 2 ASP B O 1
ATOM 1363 N N . ILE B 1 3 ? 9.125 29.422 7.938 1 84.75 3 ILE B N 1
ATOM 1364 C CA . ILE B 1 3 ? 10.094 28.938 6.965 1 84.75 3 ILE B CA 1
ATOM 1365 C C . ILE B 1 3 ? 10.148 29.875 5.766 1 84.75 3 ILE B C 1
ATOM 1367 O O . ILE B 1 3 ? 9.117 30.312 5.258 1 84.75 3 ILE B O 1
ATOM 1371 N N . SER B 1 4 ? 11.383 30.266 5.41 1 90.94 4 SER B N 1
ATOM 1372 C CA . SER B 1 4 ? 11.531 31.203 4.297 1 90.94 4 SER B CA 1
ATOM 1373 C C . SER B 1 4 ? 1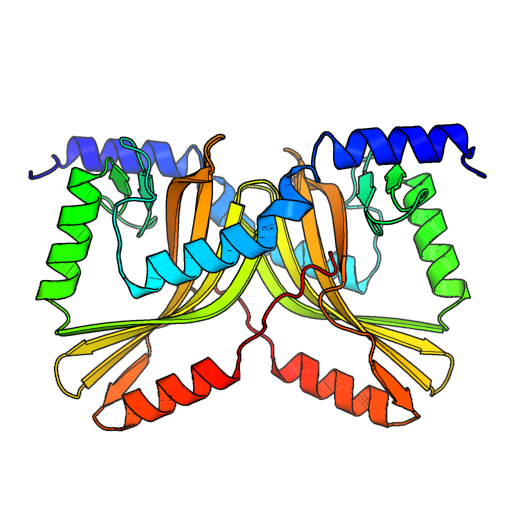1.039 30.594 2.992 1 90.94 4 SER B C 1
ATOM 1375 O O . SER B 1 4 ? 11 29.375 2.848 1 90.94 4 SER B O 1
ATOM 1377 N N . SER B 1 5 ? 10.719 31.516 2.066 1 92.31 5 SER B N 1
ATOM 1378 C CA . SER B 1 5 ? 10.281 31.078 0.745 1 92.31 5 SER B CA 1
ATOM 1379 C C . SER B 1 5 ? 11.383 30.328 0.013 1 92.31 5 SER B C 1
ATOM 1381 O O . SER B 1 5 ? 11.109 29.359 -0.695 1 92.31 5 SER B O 1
ATOM 1383 N N . GLN B 1 6 ? 12.555 30.797 0.248 1 93.62 6 GLN B N 1
ATOM 1384 C CA . GLN B 1 6 ? 13.688 30.125 -0.385 1 93.62 6 GLN B CA 1
ATOM 1385 C C . GLN B 1 6 ? 13.844 28.703 0.134 1 93.62 6 GLN B C 1
ATOM 1387 O O . GLN B 1 6 ? 14.055 27.766 -0.647 1 93.62 6 GLN B O 1
ATOM 1392 N N . GLU B 1 7 ? 13.766 28.562 1.399 1 94.62 7 GLU B N 1
ATOM 1393 C CA . GLU B 1 7 ? 13.875 27.234 1.991 1 94.62 7 GLU B CA 1
ATOM 1394 C C . GLU B 1 7 ? 12.742 26.328 1.526 1 94.62 7 GLU B C 1
ATOM 1396 O O . GLU B 1 7 ? 12.961 25.156 1.234 1 94.62 7 GLU B O 1
ATOM 1401 N N . LYS B 1 8 ? 11.609 26.906 1.459 1 93.75 8 LYS B N 1
ATOM 1402 C CA . LYS B 1 8 ? 10.477 26.141 0.955 1 93.75 8 LYS B CA 1
ATOM 1403 C C . LYS B 1 8 ? 10.727 25.656 -0.472 1 93.75 8 LYS B C 1
ATOM 1405 O O . LYS B 1 8 ? 10.43 24.516 -0.808 1 93.75 8 LYS B O 1
ATOM 1410 N N . PHE B 1 9 ? 11.242 26.484 -1.233 1 94.25 9 PHE B N 1
ATOM 1411 C CA . PHE B 1 9 ? 11.539 26.156 -2.621 1 94.25 9 PHE B CA 1
ATOM 1412 C C . PHE B 1 9 ? 12.594 25.062 -2.703 1 94.25 9 PHE B C 1
ATOM 1414 O O . PHE B 1 9 ? 12.43 24.094 -3.457 1 94.25 9 PHE B O 1
ATOM 1421 N N . GLU B 1 10 ? 13.602 25.141 -1.917 1 95.19 10 GLU B N 1
ATOM 1422 C CA . GLU B 1 10 ? 14.672 24.156 -1.911 1 95.19 10 GLU B CA 1
ATOM 1423 C C . GLU B 1 10 ? 14.148 22.781 -1.483 1 95.19 10 GLU B C 1
ATOM 1425 O O . GLU B 1 10 ? 14.516 21.766 -2.074 1 95.19 10 GLU B O 1
ATOM 1430 N N . ARG B 1 11 ? 13.336 22.781 -0.531 1 95.19 11 ARG B N 1
ATOM 1431 C CA . ARG B 1 11 ? 12.734 21.531 -0.079 1 95.19 11 ARG B CA 1
ATOM 1432 C C . ARG B 1 11 ? 11.891 20.891 -1.183 1 95.19 11 ARG B C 1
ATOM 1434 O O . ARG B 1 11 ? 11.945 19.672 -1.387 1 95.19 11 ARG B O 1
ATOM 1441 N N . PHE B 1 12 ? 11.211 21.766 -1.819 1 94.38 12 PHE B N 1
ATOM 1442 C CA . PHE B 1 12 ? 10.344 21.297 -2.896 1 94.38 12 PHE B CA 1
ATOM 1443 C C . PHE B 1 12 ? 11.172 20.672 -4.016 1 94.38 12 PHE B C 1
ATOM 1445 O O . PHE B 1 12 ? 10.898 19.547 -4.445 1 94.38 12 PHE B O 1
ATOM 1452 N N . VAL B 1 13 ? 12.148 21.328 -4.379 1 94.38 13 VAL B N 1
ATOM 1453 C CA . VAL B 1 13 ? 13.008 20.844 -5.461 1 94.38 13 VAL B CA 1
ATOM 1454 C C . VAL B 1 13 ? 13.672 19.531 -5.051 1 94.38 13 VAL B C 1
ATOM 1456 O O . VAL B 1 13 ? 13.719 18.578 -5.828 1 94.38 13 VAL B O 1
ATOM 1459 N N . ALA B 1 14 ? 14.18 19.484 -3.855 1 94.38 14 ALA B N 1
ATOM 1460 C CA . ALA B 1 14 ? 14.828 18.281 -3.355 1 94.38 14 ALA B CA 1
ATOM 1461 C C . ALA B 1 14 ? 13.859 17.094 -3.359 1 94.38 14 ALA B C 1
ATOM 1463 O O . ALA B 1 14 ? 14.227 15.984 -3.752 1 94.38 14 ALA B O 1
ATOM 1464 N N . GLU B 1 15 ? 12.656 17.375 -2.998 1 93.81 15 GLU B N 1
ATOM 1465 C CA . GLU B 1 15 ? 11.633 16.328 -2.971 1 93.81 15 GLU B CA 1
ATOM 1466 C C . GLU B 1 15 ? 11.312 15.836 -4.379 1 93.81 15 GLU B C 1
ATOM 1468 O O . GLU B 1 15 ? 11.289 14.625 -4.625 1 93.81 15 GLU B O 1
ATOM 1473 N N . MET B 1 16 ? 11.086 16.719 -5.324 1 90.81 16 MET B N 1
ATOM 1474 C CA . ME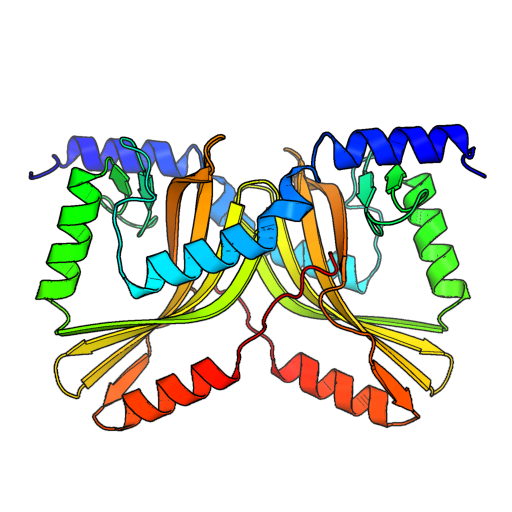T B 1 16 ? 10.688 16.359 -6.684 1 90.81 16 MET B CA 1
ATOM 1475 C C . MET B 1 16 ? 11.82 15.656 -7.422 1 90.81 16 MET B C 1
ATOM 1477 O O . MET B 1 16 ? 11.578 14.836 -8.312 1 90.81 16 MET B O 1
ATOM 1481 N N . ARG B 1 17 ? 13.039 15.898 -6.957 1 90.75 17 ARG B N 1
ATOM 1482 C CA . ARG B 1 17 ? 14.203 15.266 -7.566 1 90.75 17 ARG B CA 1
ATOM 1483 C C . ARG B 1 17 ? 14.562 13.969 -6.848 1 90.75 17 ARG B C 1
ATOM 1485 O O . ARG B 1 17 ? 15.359 13.172 -7.348 1 90.75 17 ARG B O 1
ATOM 1492 N N . GLY B 1 18 ? 14.039 13.742 -5.703 1 91.06 18 GLY B N 1
ATOM 1493 C CA . GLY B 1 18 ? 14.352 12.594 -4.867 1 91.06 18 GLY B CA 1
ATOM 1494 C C . GLY B 1 18 ? 13.188 11.633 -4.723 1 91.06 18 GLY B C 1
ATOM 1495 O O . GLY B 1 18 ? 12.82 10.938 -5.68 1 91.06 18 GLY B O 1
ATOM 1496 N N . ASP B 1 19 ? 12.578 11.711 -3.58 1 89.5 19 ASP B N 1
ATOM 1497 C CA . ASP B 1 19 ? 11.617 10.688 -3.178 1 89.5 19 ASP B CA 1
ATOM 1498 C C . ASP B 1 19 ? 10.352 10.766 -4.023 1 89.5 19 ASP B C 1
ATOM 1500 O O . ASP B 1 19 ? 9.664 9.758 -4.207 1 89.5 19 ASP B O 1
ATOM 1504 N N . SER B 1 20 ? 10.062 11.906 -4.648 1 87.81 20 SER B N 1
ATOM 1505 C CA . SER B 1 20 ? 8.82 12.039 -5.395 1 87.81 20 SER B CA 1
ATOM 1506 C C . SER B 1 20 ? 9.078 12.086 -6.898 1 87.81 20 SER B C 1
ATOM 1508 O O . SER B 1 20 ? 8.203 12.492 -7.672 1 87.81 20 SER B O 1
ATOM 1510 N N . GLN B 1 21 ? 10.234 11.586 -7.332 1 86.81 21 GLN B N 1
ATOM 1511 C CA . GLN B 1 21 ? 10.633 11.703 -8.727 1 86.81 21 GLN B CA 1
ATOM 1512 C C . GLN B 1 21 ? 9.766 10.82 -9.625 1 86.81 21 GLN B C 1
ATOM 1514 O O . GLN B 1 21 ? 9.617 11.102 -10.82 1 86.81 21 GLN B O 1
ATOM 1519 N N . ASP B 1 22 ? 9.156 9.891 -9.117 1 87.19 22 ASP B N 1
ATOM 1520 C CA . ASP B 1 22 ? 8.391 8.945 -9.93 1 87.19 22 ASP B CA 1
ATOM 1521 C C . ASP B 1 22 ? 6.93 9.375 -10.039 1 87.19 22 ASP B C 1
ATOM 1523 O O . ASP B 1 22 ? 6.121 8.68 -10.656 1 87.19 22 ASP B O 1
ATOM 1527 N N . THR B 1 23 ? 6.57 10.508 -9.5 1 87.25 23 THR B N 1
ATOM 1528 C CA . THR B 1 23 ? 5.184 10.953 -9.445 1 87.25 23 THR B CA 1
ATOM 1529 C C . THR B 1 23 ? 4.566 10.984 -10.836 1 87.25 23 THR B C 1
ATOM 1531 O O . THR B 1 23 ? 3.482 10.438 -11.055 1 87.25 23 THR B O 1
ATOM 1534 N N . PRO B 1 24 ? 5.234 11.484 -11.852 1 86.56 24 PRO B N 1
ATOM 1535 C CA . PRO B 1 24 ? 4.617 11.539 -13.18 1 86.56 24 PRO B CA 1
ATOM 1536 C C . PRO B 1 24 ? 4.457 10.164 -13.82 1 86.56 24 PRO B C 1
ATOM 1538 O O . PRO B 1 24 ? 3.678 10 -14.758 1 86.56 24 PRO B O 1
ATOM 1541 N N . LEU B 1 25 ? 5.16 9.188 -13.312 1 90.81 25 LEU B N 1
ATOM 1542 C CA . LEU B 1 25 ? 5.176 7.859 -13.922 1 90.81 25 LEU B CA 1
ATOM 1543 C C . LEU B 1 25 ? 4.148 6.945 -13.266 1 90.81 25 LEU B C 1
ATOM 1545 O O . LEU B 1 25 ? 3.832 5.879 -13.797 1 90.81 25 LEU B O 1
ATOM 1549 N N . ARG B 1 26 ? 3.619 7.316 -12.18 1 90.81 26 ARG B N 1
ATOM 1550 C CA . ARG B 1 26 ? 2.834 6.426 -11.328 1 90.81 26 ARG B CA 1
ATOM 1551 C C . ARG B 1 26 ? 1.594 5.922 -12.062 1 90.81 26 ARG B C 1
ATOM 1553 O O . ARG B 1 26 ? 1.291 4.73 -12.031 1 90.81 26 ARG B O 1
ATOM 1560 N N . PRO B 1 27 ? 0.864 6.785 -12.859 1 89.81 27 PRO B N 1
ATOM 1561 C CA . PRO B 1 27 ? -0.295 6.266 -13.586 1 89.81 27 PRO B CA 1
ATOM 1562 C C . PRO B 1 27 ? 0.083 5.199 -14.617 1 89.81 27 PRO B C 1
ATOM 1564 O O . PRO B 1 27 ? -0.604 4.184 -14.734 1 89.81 27 PRO B O 1
ATOM 1567 N N . ALA B 1 28 ? 1.129 5.449 -15.289 1 91.19 28 ALA B N 1
ATOM 1568 C CA . ALA B 1 28 ? 1.578 4.492 -16.297 1 91.19 28 ALA B CA 1
ATOM 1569 C C . ALA B 1 28 ? 2.037 3.189 -15.641 1 91.19 28 ALA B C 1
ATOM 1571 O O . ALA B 1 28 ? 1.76 2.102 -16.156 1 91.19 28 ALA B O 1
ATOM 1572 N N . LEU B 1 29 ? 2.705 3.287 -14.555 1 91.94 29 LEU B N 1
ATOM 1573 C CA . LEU B 1 29 ? 3.188 2.111 -13.836 1 91.94 29 LEU B CA 1
ATOM 1574 C C . LEU B 1 29 ? 2.023 1.28 -13.312 1 91.94 29 LEU B C 1
ATOM 1576 O O . LEU B 1 29 ? 2.049 0.05 -13.391 1 91.94 29 LEU B O 1
ATOM 1580 N N . GLU B 1 30 ? 1.05 1.923 -12.805 1 91.25 30 GLU B N 1
ATOM 1581 C CA . GLU B 1 30 ? -0.145 1.219 -12.344 1 91.25 30 GLU B CA 1
ATOM 1582 C C . GLU B 1 30 ? -0.826 0.482 -13.492 1 91.25 30 GLU B C 1
ATOM 1584 O O . GLU B 1 30 ? -1.185 -0.69 -13.359 1 91.25 30 GLU B O 1
ATOM 1589 N N . SER B 1 31 ? -0.982 1.199 -14.594 1 89.56 31 SER B N 1
ATOM 1590 C CA . SER B 1 31 ? -1.618 0.599 -15.766 1 89.56 31 SER B CA 1
ATOM 1591 C C . SER B 1 31 ? -0.839 -0.617 -16.25 1 89.56 31 SER B C 1
ATOM 1593 O O . SER B 1 31 ? -1.428 -1.654 -16.562 1 89.56 31 SER B O 1
ATOM 1595 N N . ASN B 1 32 ? 0.415 -0.458 -16.281 1 89.31 32 ASN B N 1
ATOM 1596 C CA . ASN B 1 32 ? 1.273 -1.562 -16.703 1 89.31 32 ASN B CA 1
ATOM 1597 C C . ASN B 1 32 ? 1.148 -2.756 -15.766 1 89.31 32 ASN B C 1
ATOM 1599 O O . ASN B 1 32 ? 1.093 -3.902 -16.219 1 89.31 32 ASN B O 1
ATOM 1603 N N . PHE B 1 33 ? 1.113 -2.463 -14.523 1 90.56 33 PHE B N 1
ATOM 1604 C CA . PHE B 1 33 ? 1.001 -3.527 -13.531 1 90.56 33 PHE B CA 1
ATOM 1605 C C . PHE B 1 33 ? -0.316 -4.277 -13.688 1 90.56 33 PHE B C 1
ATOM 1607 O O . PHE B 1 33 ? -0.339 -5.512 -13.68 1 90.56 33 PHE B O 1
ATOM 1614 N N . LYS B 1 34 ? -1.346 -3.582 -13.867 1 86.88 34 LYS B N 1
ATOM 1615 C CA . LYS B 1 34 ? -2.65 -4.207 -14.062 1 86.88 34 LYS B CA 1
ATOM 1616 C C . LYS B 1 34 ? -2.66 -5.07 -15.32 1 86.88 34 LYS B C 1
ATOM 1618 O O . LYS B 1 34 ? -3.264 -6.145 -15.344 1 86.88 34 LYS B O 1
ATOM 1623 N N . TYR B 1 35 ? -1.947 -4.574 -16.266 1 85.56 35 TYR B N 1
ATOM 1624 C CA . TYR B 1 35 ? -1.8 -5.355 -17.5 1 85.56 35 TYR B CA 1
ATOM 1625 C C . TYR B 1 35 ? -1.051 -6.652 -17.234 1 85.56 35 TYR B C 1
ATOM 1627 O O . TYR B 1 35 ? -1.433 -7.711 -17.734 1 85.56 35 TYR B O 1
ATOM 1635 N N . ILE B 1 36 ? -0.055 -6.637 -16.453 1 83.69 36 ILE B N 1
ATOM 1636 C CA . ILE B 1 36 ? 0.747 -7.801 -16.094 1 83.69 36 ILE B CA 1
ATOM 1637 C C . ILE B 1 36 ? -0.121 -8.812 -15.352 1 83.69 36 ILE B C 1
ATOM 1639 O O . ILE B 1 36 ? -0.036 -10.016 -15.602 1 83.69 36 ILE B O 1
ATOM 1643 N N . LEU B 1 37 ? -0.907 -8.344 -14.453 1 83.56 37 LEU B N 1
ATOM 1644 C CA . LEU B 1 37 ? -1.782 -9.227 -13.688 1 83.56 37 LEU B CA 1
ATOM 1645 C C . LEU B 1 37 ? -2.775 -9.938 -14.602 1 83.56 37 LEU B C 1
ATOM 1647 O O . LEU B 1 37 ? -3.115 -11.102 -14.375 1 83.56 37 LEU B O 1
ATOM 1651 N N . ASP B 1 38 ? -3.186 -9.227 -15.625 1 78.44 38 ASP B N 1
ATOM 1652 C CA . ASP B 1 38 ? -4.195 -9.75 -16.531 1 78.44 38 ASP B CA 1
ATOM 1653 C C . ASP B 1 38 ? -3.582 -10.75 -17.516 1 78.44 38 ASP B C 1
ATOM 1655 O O . ASP B 1 38 ? -4.18 -11.789 -17.812 1 78.44 38 ASP B O 1
ATOM 1659 N N . LYS B 1 39 ? -2.494 -10.422 -18.078 1 68.94 39 LYS B N 1
ATOM 1660 C CA . LYS B 1 39 ? -1.978 -11.188 -19.203 1 68.94 39 LYS B CA 1
ATOM 1661 C C . LYS B 1 39 ? -0.853 -12.125 -18.766 1 68.94 39 LYS B C 1
ATOM 1663 O O . LYS B 1 39 ? -0.385 -12.953 -19.547 1 68.94 39 LYS B O 1
ATOM 1668 N N . SER B 1 40 ? -0.559 -12.141 -17.562 1 58.31 40 SER B N 1
ATOM 1669 C CA . SER B 1 40 ? 0.553 -12.945 -17.062 1 58.31 40 SER B CA 1
ATOM 1670 C C . SER B 1 40 ? 1.798 -12.75 -17.922 1 58.31 40 SER B C 1
ATOM 1672 O O . SER B 1 40 ? 2.504 -13.711 -18.234 1 58.31 40 SER B O 1
ATOM 1674 N N . THR B 1 41 ? 1.859 -11.562 -18.547 1 60.59 41 THR B N 1
ATOM 1675 C CA . THR B 1 41 ? 2.969 -11.336 -19.469 1 60.59 41 THR B CA 1
ATOM 1676 C C . THR B 1 41 ? 4.297 -11.297 -18.719 1 60.59 41 THR B C 1
ATOM 1678 O O . THR B 1 41 ? 4.387 -10.695 -17.641 1 60.59 41 THR B O 1
ATOM 1681 N N . LYS B 1 42 ? 5.297 -12 -19.125 1 62.78 42 LYS B N 1
ATOM 1682 C CA . LYS B 1 42 ? 6.602 -12.234 -18.516 1 62.78 42 LYS B CA 1
ATOM 1683 C C . LYS B 1 42 ? 7.59 -11.133 -18.891 1 62.78 42 LYS B C 1
ATOM 1685 O O . LYS B 1 42 ? 8.68 -11.047 -18.328 1 62.78 42 LYS B O 1
ATOM 1690 N N . THR B 1 43 ? 7.156 -10.219 -19.766 1 65.94 43 THR B N 1
ATOM 1691 C CA . THR B 1 43 ? 8.125 -9.281 -20.328 1 65.94 43 THR B CA 1
ATOM 1692 C C . THR B 1 43 ? 8.375 -8.125 -19.359 1 65.94 43 THR B C 1
ATOM 1694 O O . THR B 1 43 ? 9.32 -7.352 -19.547 1 65.94 43 THR B O 1
ATOM 1697 N N . LYS B 1 44 ? 7.828 -8.141 -18.281 1 85.38 44 LYS B N 1
ATOM 1698 C CA . LYS B 1 44 ? 7.977 -6.969 -17.422 1 85.38 44 LYS B CA 1
ATOM 1699 C C . LYS B 1 44 ? 8.695 -7.324 -16.125 1 85.38 44 LYS B C 1
ATOM 1701 O O . LYS B 1 44 ? 8.555 -6.625 -15.125 1 85.38 44 LYS B O 1
ATOM 1706 N N . PHE B 1 45 ? 9.516 -8.406 -16.297 1 90.38 45 PHE B N 1
ATOM 1707 C CA . PHE B 1 45 ? 10.305 -8.867 -15.156 1 90.38 45 PHE B CA 1
ATOM 1708 C C . PHE B 1 45 ? 11.797 -8.781 -15.453 1 90.38 45 PHE B C 1
ATOM 1710 O O . PHE B 1 45 ? 12.211 -8.914 -16.609 1 90.38 45 PHE B O 1
ATOM 1717 N N . THR B 1 46 ? 12.57 -8.508 -14.477 1 93.88 46 THR B N 1
ATOM 1718 C CA . THR B 1 46 ? 14.008 -8.648 -14.633 1 93.88 46 THR B CA 1
ATOM 1719 C C . THR B 1 46 ? 14.391 -10.117 -14.789 1 93.88 46 THR B C 1
ATOM 1721 O O . THR B 1 46 ? 13.641 -11.008 -14.391 1 93.88 46 THR B O 1
ATOM 1724 N N . GLU B 1 47 ? 15.578 -10.359 -15.281 1 92.88 47 GLU B N 1
ATOM 1725 C CA . GLU B 1 47 ? 16.047 -11.734 -15.5 1 92.88 47 GLU B CA 1
ATOM 1726 C C . GLU B 1 47 ? 16.203 -12.477 -14.172 1 92.88 47 GLU B C 1
ATOM 1728 O O . GLU B 1 47 ? 15.953 -13.68 -14.102 1 92.88 47 GLU B O 1
ATOM 1733 N N . ASP B 1 48 ? 16.609 -11.703 -13.156 1 94.38 48 ASP B N 1
ATOM 1734 C CA . ASP B 1 48 ? 16.891 -12.312 -11.859 1 94.38 48 ASP B CA 1
ATOM 1735 C C . ASP B 1 48 ? 15.766 -12.047 -10.867 1 94.38 48 ASP B C 1
ATOM 1737 O O . ASP B 1 48 ? 16 -11.977 -9.656 1 94.38 48 ASP B O 1
ATOM 1741 N N . ILE B 1 49 ? 14.586 -11.953 -11.297 1 94.94 49 ILE B N 1
ATOM 1742 C CA . ILE B 1 49 ? 13.438 -11.648 -10.445 1 94.94 49 ILE B CA 1
ATOM 1743 C C . ILE B 1 49 ? 13.344 -12.664 -9.312 1 94.94 49 ILE B C 1
ATOM 1745 O O . ILE B 1 49 ? 13.664 -13.844 -9.492 1 94.94 49 ILE B O 1
ATOM 1749 N N . THR B 1 50 ? 12.898 -12.188 -8.141 1 95.94 50 THR B N 1
ATOM 1750 C CA . THR B 1 50 ? 12.539 -13.031 -7.004 1 95.94 50 THR B CA 1
ATOM 1751 C C . THR B 1 50 ? 11.031 -13.055 -6.809 1 95.94 50 THR B C 1
ATOM 1753 O O . THR B 1 50 ? 10.391 -12 -6.734 1 95.94 50 THR B O 1
ATOM 1756 N N . LEU B 1 51 ? 10.477 -14.242 -6.762 1 94.94 51 LEU B N 1
ATOM 1757 C CA . LEU B 1 51 ? 9.07 -14.406 -6.41 1 94.94 51 LEU B CA 1
ATOM 1758 C C . LEU B 1 51 ? 8.93 -15.047 -5.031 1 94.94 51 LEU B C 1
ATOM 1760 O O . LEU B 1 51 ? 9.453 -16.141 -4.793 1 94.94 51 LEU B O 1
ATOM 1764 N N . VAL B 1 52 ? 8.227 -14.359 -4.156 1 94.81 52 VAL B N 1
ATOM 1765 C CA . VAL B 1 52 ? 7.918 -14.867 -2.824 1 94.81 52 VAL B CA 1
ATOM 1766 C C . VAL B 1 52 ? 6.426 -15.172 -2.723 1 94.81 52 VAL B C 1
ATOM 1768 O O . VAL B 1 52 ? 5.594 -14.266 -2.756 1 94.81 52 VAL B O 1
ATOM 1771 N N . PHE B 1 53 ? 6.051 -16.422 -2.559 1 90.81 53 PHE B N 1
ATOM 1772 C CA . PHE B 1 53 ? 4.625 -16.734 -2.514 1 90.81 53 PHE B CA 1
ATOM 1773 C C . PHE B 1 53 ? 4.273 -17.484 -1.236 1 90.81 53 PHE B C 1
ATOM 1775 O O . PHE B 1 53 ? 3.098 -17.734 -0.96 1 90.81 53 PHE B O 1
ATOM 1782 N N . ASP B 1 54 ? 5.301 -17.812 -0.462 1 86.94 54 ASP B N 1
ATOM 1783 C CA . ASP B 1 54 ? 5.117 -18.438 0.839 1 86.94 54 ASP B CA 1
ATOM 1784 C C . ASP B 1 54 ? 6.324 -18.203 1.741 1 86.94 54 ASP B C 1
ATOM 1786 O O . ASP B 1 54 ? 7.445 -18.594 1.396 1 86.94 54 ASP B O 1
ATOM 1790 N N . THR B 1 55 ? 6.082 -17.625 2.852 1 85.56 55 THR B N 1
ATOM 1791 C CA . THR B 1 55 ? 7.184 -17.359 3.768 1 85.56 55 THR B CA 1
ATOM 1792 C C . THR B 1 55 ? 7.098 -18.266 4.988 1 85.56 55 THR B C 1
ATOM 1794 O O . THR B 1 55 ? 7.824 -18.078 5.969 1 85.56 55 THR B O 1
ATOM 1797 N N . THR B 1 56 ? 6.203 -19.172 4.949 1 84.31 56 THR B N 1
ATOM 1798 C CA . THR B 1 56 ? 6.043 -20.078 6.086 1 84.31 56 THR B CA 1
ATOM 1799 C C . THR B 1 56 ? 6.684 -21.438 5.797 1 84.31 56 THR B C 1
ATOM 1801 O O . THR B 1 56 ? 6.949 -22.203 6.719 1 84.31 56 THR B O 1
ATOM 1804 N N . ASN B 1 57 ? 6.848 -21.75 4.543 1 84.75 57 ASN B N 1
ATOM 1805 C CA . ASN B 1 57 ? 7.406 -23.031 4.16 1 84.75 57 ASN B CA 1
ATOM 1806 C C . ASN B 1 57 ? 8.641 -22.875 3.277 1 84.75 57 ASN B C 1
ATOM 1808 O O . ASN B 1 57 ? 8.766 -21.891 2.543 1 84.75 57 ASN B O 1
ATOM 1812 N N . ILE B 1 58 ? 9.297 -24.062 3.359 1 88.81 58 ILE B N 1
ATOM 1813 C CA . ILE B 1 58 ? 10.461 -24.125 2.482 1 88.81 58 ILE B CA 1
ATOM 1814 C C . ILE B 1 58 ? 10.008 -24.281 1.033 1 88.81 58 ILE B C 1
ATOM 1816 O O . ILE B 1 58 ? 9.039 -24.984 0.753 1 88.81 58 ILE B O 1
ATOM 1820 N N . GLY B 1 59 ? 10.438 -23.469 0.115 1 89.75 59 GLY B N 1
ATOM 1821 C CA . GLY B 1 59 ? 10.086 -23.578 -1.292 1 89.75 59 GLY B CA 1
ATOM 1822 C C . GLY B 1 59 ? 9.25 -22.422 -1.787 1 89.75 59 GLY B C 1
ATOM 1823 O O . GLY B 1 59 ? 8.898 -22.359 -2.969 1 89.75 59 GLY B O 1
ATOM 1824 N N . GLY B 1 60 ? 8.898 -21.625 -0.854 1 92.25 60 GLY B N 1
ATOM 1825 C CA . GLY B 1 60 ? 8.023 -20.516 -1.188 1 92.25 60 GLY B CA 1
ATOM 1826 C C . GLY B 1 60 ? 8.742 -19.375 -1.889 1 92.25 60 GLY B C 1
ATOM 1827 O O . GLY B 1 60 ? 8.156 -18.312 -2.113 1 92.25 60 GLY B O 1
ATOM 1828 N N . ILE B 1 61 ? 10 -19.562 -2.23 1 95.56 61 ILE B N 1
ATOM 1829 C CA . ILE B 1 61 ? 10.805 -18.516 -2.863 1 95.56 61 ILE B CA 1
ATOM 1830 C C . ILE B 1 61 ? 11.375 -19.031 -4.18 1 95.56 61 ILE B C 1
ATOM 1832 O O . ILE B 1 61 ? 12.109 -20.031 -4.199 1 95.56 61 ILE B O 1
ATOM 1836 N N . LEU B 1 62 ? 11.047 -18.359 -5.277 1 94.56 62 LEU B N 1
ATOM 1837 C CA . LEU B 1 62 ? 11.57 -18.688 -6.602 1 94.56 62 LEU B CA 1
ATOM 1838 C C . LEU B 1 62 ? 12.508 -17.594 -7.098 1 94.56 62 LEU B C 1
ATOM 1840 O O . LEU B 1 62 ? 12.352 -16.422 -6.742 1 94.56 62 LEU B O 1
ATOM 1844 N N . LYS B 1 63 ? 13.453 -18.047 -7.953 1 95.06 63 LYS B N 1
ATOM 1845 C CA . LYS B 1 63 ? 14.43 -17.109 -8.492 1 95.06 63 LYS B CA 1
ATOM 1846 C C . LYS B 1 63 ? 14.57 -17.266 -10 1 95.06 63 LYS B C 1
ATOM 1848 O O . LYS B 1 63 ? 14.688 -18.391 -10.508 1 95.06 63 LYS B O 1
ATOM 1853 N N . GLY B 1 64 ? 14.531 -16.078 -10.617 1 93.62 64 GLY B N 1
ATOM 1854 C CA . GLY B 1 64 ? 14.75 -16.062 -12.055 1 93.62 64 GLY B CA 1
ATOM 1855 C C . GLY B 1 64 ? 13.477 -16.234 -12.859 1 93.62 64 GLY B C 1
ATOM 1856 O O . GLY B 1 64 ? 12.523 -16.859 -12.391 1 93.62 64 GLY B O 1
ATOM 1857 N N . LYS B 1 65 ? 13.516 -15.781 -14.047 1 90.75 65 LYS B N 1
ATOM 1858 C CA . LYS B 1 65 ? 12.352 -15.797 -14.93 1 90.75 65 LYS B CA 1
ATOM 1859 C C . LYS B 1 65 ? 11.922 -17.219 -15.242 1 90.75 65 LYS B C 1
ATOM 1861 O O . LYS B 1 65 ? 10.719 -17.516 -15.305 1 90.75 65 LYS B O 1
ATOM 1866 N N . GLN B 1 66 ? 12.836 -18.047 -15.422 1 89.81 66 GLN B N 1
ATOM 1867 C CA . GLN B 1 66 ? 12.516 -19.406 -15.805 1 89.81 66 GLN B CA 1
ATOM 1868 C C . GLN B 1 66 ? 11.688 -20.109 -14.727 1 89.81 66 GLN B C 1
ATOM 1870 O O . GLN B 1 66 ? 10.68 -20.75 -15.023 1 89.81 66 GLN B O 1
ATOM 1875 N N . GLU B 1 67 ? 12.148 -19.953 -13.508 1 91.62 67 GLU B N 1
ATOM 1876 C CA . GLU B 1 67 ? 11.406 -20.562 -12.414 1 91.62 67 GLU B CA 1
ATOM 1877 C C . GLU B 1 67 ? 10.016 -19.953 -12.281 1 91.62 67 GLU B C 1
ATOM 1879 O O . GLU B 1 67 ? 9.039 -20.656 -12.016 1 91.62 67 GLU B O 1
ATOM 1884 N N . LEU B 1 68 ? 9.969 -18.719 -12.438 1 89.62 68 LEU B N 1
ATOM 1885 C CA . LEU B 1 68 ? 8.695 -18.016 -12.344 1 89.62 68 LEU B CA 1
ATOM 1886 C C . LEU B 1 68 ? 7.715 -18.516 -13.406 1 89.62 68 LEU B C 1
ATOM 1888 O O . LEU B 1 68 ? 6.562 -18.812 -13.086 1 89.62 68 LEU B O 1
ATOM 1892 N N . VAL B 1 69 ? 8.148 -18.531 -14.586 1 84.56 69 VAL B N 1
ATOM 1893 C CA . VAL B 1 69 ? 7.309 -18.984 -15.695 1 84.56 69 VAL B CA 1
ATOM 1894 C C . VAL B 1 69 ? 6.82 -20.406 -15.422 1 84.56 69 VAL B C 1
ATOM 1896 O O . VAL B 1 69 ? 5.648 -20.719 -15.641 1 84.56 69 VAL B O 1
ATOM 1899 N N . SER B 1 70 ? 7.738 -21.219 -14.961 1 87.25 70 SER B N 1
ATOM 1900 C CA . SER B 1 70 ? 7.379 -22.609 -14.641 1 87.25 70 SER B CA 1
ATOM 1901 C C . SER B 1 70 ? 6.297 -22.656 -13.57 1 87.25 70 SER B C 1
ATOM 1903 O O . SER B 1 70 ? 5.352 -23.438 -13.672 1 87.25 70 SER B O 1
ATOM 1905 N N . TYR B 1 71 ? 6.465 -21.875 -12.617 1 86.75 71 TYR B N 1
ATOM 1906 C CA . TYR B 1 71 ? 5.496 -21.812 -11.531 1 86.75 71 TYR B CA 1
ATOM 1907 C C . TYR B 1 71 ? 4.117 -21.422 -12.047 1 86.75 71 TYR B C 1
ATOM 1909 O O . TYR B 1 71 ? 3.119 -22.078 -11.734 1 86.75 71 TYR B O 1
ATOM 1917 N N . PHE B 1 72 ? 4.012 -20.391 -12.828 1 84 72 PHE B N 1
ATOM 1918 C CA . PHE B 1 72 ? 2.725 -19.938 -13.328 1 84 72 PHE B CA 1
ATOM 1919 C C . PHE B 1 72 ? 2.104 -20.969 -14.258 1 84 72 PHE B C 1
ATOM 1921 O O . PHE B 1 72 ? 0.884 -21.156 -14.273 1 84 72 PHE B O 1
ATOM 1928 N N . LYS B 1 73 ? 2.932 -21.609 -15.008 1 85.44 73 LYS B N 1
ATOM 1929 C CA . LYS B 1 73 ? 2.438 -22.672 -15.867 1 85.44 73 LYS B CA 1
ATOM 1930 C C . LYS B 1 73 ? 1.821 -23.797 -15.039 1 85.44 73 LYS B C 1
ATOM 1932 O O . LYS B 1 73 ? 0.753 -24.312 -15.383 1 85.44 73 LYS B O 1
ATOM 1937 N N . GLU B 1 74 ? 2.486 -24.141 -13.977 1 87.38 74 GLU B N 1
ATOM 1938 C CA . GLU B 1 74 ? 1.979 -25.188 -13.102 1 87.38 74 GLU B CA 1
ATOM 1939 C C . GLU B 1 74 ? 0.66 -24.781 -12.453 1 87.38 74 GLU B C 1
ATOM 1941 O O . GLU B 1 74 ? -0.262 -25.594 -12.344 1 87.38 74 GLU B O 1
ATOM 1946 N N . GLU B 1 75 ? 0.611 -23.578 -12.023 1 85.94 75 GLU B N 1
ATOM 1947 C CA . GLU B 1 75 ? -0.625 -23.062 -11.438 1 85.94 75 GLU B CA 1
ATOM 1948 C C . GLU B 1 75 ? -1.786 -23.172 -12.422 1 85.94 75 GLU B C 1
ATOM 1950 O O . GLU B 1 75 ? -2.904 -23.516 -12.039 1 85.94 75 GLU B O 1
ATOM 1955 N N . HIS B 1 76 ? -1.472 -22.906 -13.656 1 85.94 76 HIS B N 1
ATOM 1956 C CA . HIS B 1 76 ? -2.514 -22.906 -14.68 1 85.94 76 HIS B CA 1
ATOM 1957 C C . HIS B 1 76 ? -2.881 -24.344 -15.07 1 85.94 76 HIS B C 1
ATOM 1959 O O . HIS B 1 76 ? -3.918 -24.562 -15.695 1 85.94 76 HIS B O 1
ATOM 1965 N N . GLN B 1 77 ? -2.047 -25.234 -14.758 1 87.38 77 GLN B N 1
ATOM 1966 C CA . GLN B 1 77 ? -2.395 -26.625 -14.969 1 87.38 77 GLN B CA 1
ATOM 1967 C C . GLN B 1 77 ? -3.373 -27.125 -13.906 1 87.38 77 GLN B C 1
ATOM 1969 O O . GLN B 1 77 ? -4.242 -27.953 -14.195 1 87.38 77 GLN B O 1
ATOM 1974 N N . VAL B 1 78 ? -3.195 -26.578 -12.758 1 88.38 78 VAL B N 1
ATOM 1975 C CA . VAL B 1 78 ? -4.027 -27 -11.633 1 88.38 78 VAL B CA 1
ATOM 1976 C C . VAL B 1 78 ? -5.363 -26.25 -11.672 1 88.38 78 VAL B C 1
ATOM 1978 O O . VAL B 1 78 ? -6.406 -26.828 -11.344 1 88.38 78 VAL B O 1
ATOM 1981 N N . HIS B 1 79 ? -5.293 -25.062 -12.031 1 90.5 79 HIS B N 1
ATOM 1982 C CA . HIS B 1 79 ? -6.48 -24.219 -12.086 1 90.5 79 HIS B CA 1
ATOM 1983 C C . HIS B 1 79 ? -6.828 -23.844 -13.523 1 90.5 79 HIS B C 1
ATOM 1985 O O . HIS B 1 79 ? -6.016 -23.25 -14.227 1 90.5 79 HIS B O 1
ATOM 1991 N N . ALA B 1 80 ? -8.055 -24.188 -13.883 1 87.25 80 ALA B N 1
ATOM 1992 C CA . ALA B 1 80 ? -8.508 -23.953 -15.258 1 87.25 80 ALA B CA 1
ATOM 1993 C C . ALA B 1 80 ? -8.461 -22.453 -15.586 1 87.25 80 ALA B C 1
ATOM 1995 O O . ALA B 1 80 ? -8.188 -22.078 -16.734 1 87.25 80 ALA B O 1
ATOM 1996 N N . ARG B 1 81 ? -8.789 -21.719 -14.617 1 90.56 81 ARG B N 1
ATOM 1997 C CA . ARG B 1 81 ? -8.82 -20.266 -14.781 1 90.56 81 ARG B CA 1
ATOM 1998 C C . ARG B 1 81 ? -8.422 -19.562 -13.492 1 90.56 81 ARG B C 1
ATOM 2000 O O . ARG B 1 81 ? -8.836 -19.969 -12.398 1 90.56 81 ARG B O 1
ATOM 2007 N N . ILE B 1 82 ? -7.551 -18.578 -13.695 1 91.31 82 ILE B N 1
ATOM 2008 C CA . ILE B 1 82 ? -7.164 -17.719 -12.578 1 91.31 82 ILE B CA 1
ATOM 2009 C C . ILE B 1 82 ? -7.469 -16.266 -12.914 1 91.31 82 ILE B C 1
ATOM 2011 O O . ILE B 1 82 ? -7.004 -15.742 -13.93 1 91.31 82 ILE B O 1
ATOM 2015 N N . ILE B 1 83 ? -8.297 -15.609 -12.086 1 92.31 83 ILE B N 1
ATOM 2016 C CA . ILE B 1 83 ? -8.664 -14.211 -12.273 1 92.31 83 ILE B CA 1
ATOM 2017 C C . ILE B 1 83 ? -8.211 -13.391 -11.07 1 92.31 83 ILE B C 1
ATOM 2019 O O . ILE B 1 83 ? -8.477 -13.766 -9.922 1 92.31 83 ILE B O 1
ATOM 2023 N N . THR B 1 84 ? -7.477 -12.375 -11.352 1 93.19 84 THR B N 1
ATOM 2024 C CA . THR B 1 84 ? -7.082 -11.438 -10.305 1 93.19 84 THR B CA 1
ATOM 2025 C C . THR B 1 84 ? -7.859 -10.133 -10.43 1 93.19 84 THR B C 1
ATOM 2027 O O . THR B 1 84 ? -7.828 -9.477 -11.477 1 93.19 84 THR B O 1
ATOM 2030 N N . VAL B 1 85 ? -8.547 -9.727 -9.398 1 94.5 85 VAL B N 1
ATOM 2031 C CA . VAL B 1 85 ? -9.305 -8.484 -9.359 1 94.5 85 VAL B CA 1
ATOM 2032 C C . VAL B 1 85 ? -8.641 -7.508 -8.391 1 94.5 85 VAL B C 1
ATOM 2034 O O . VAL B 1 85 ? -8.781 -7.633 -7.176 1 94.5 85 VAL B O 1
ATOM 2037 N N . PRO B 1 86 ? -7.906 -6.578 -8.961 1 94.06 86 PRO B N 1
ATOM 2038 C CA . PRO B 1 86 ? -7.34 -5.562 -8.07 1 94.06 86 PRO B CA 1
ATOM 2039 C C . PRO B 1 86 ? -8.406 -4.699 -7.402 1 94.06 86 PRO B C 1
ATOM 2041 O O . PRO B 1 86 ? -9.32 -4.207 -8.07 1 94.06 86 PRO B O 1
ATOM 2044 N N . ILE B 1 87 ? -8.297 -4.57 -6.141 1 93.19 87 ILE B N 1
ATOM 2045 C CA . ILE B 1 87 ? -9.195 -3.711 -5.383 1 93.19 87 ILE B CA 1
ATOM 2046 C C . ILE B 1 87 ? -8.57 -2.332 -5.203 1 93.19 87 ILE B C 1
ATOM 2048 O O . ILE B 1 87 ? -9.234 -1.311 -5.406 1 93.19 87 ILE B O 1
ATOM 2052 N N . THR B 1 88 ? -7.324 -2.324 -4.855 1 92.25 88 THR B N 1
ATOM 2053 C CA . THR B 1 88 ? -6.543 -1.096 -4.766 1 92.25 88 THR B CA 1
ATOM 2054 C C . THR B 1 88 ? -5.094 -1.346 -5.18 1 92.25 88 THR B C 1
ATOM 2056 O O . THR B 1 88 ? -4.52 -2.383 -4.848 1 92.25 88 THR B O 1
ATOM 2059 N N . THR B 1 89 ? -4.621 -0.384 -6 1 93.56 89 THR B N 1
ATOM 2060 C CA . THR B 1 89 ? -3.229 -0.423 -6.43 1 93.56 89 THR B CA 1
ATOM 2061 C C . THR B 1 89 ? -2.531 0.9 -6.129 1 93.56 89 THR B C 1
ATOM 2063 O O . THR B 1 89 ? -3.002 1.963 -6.539 1 93.56 89 THR B O 1
ATOM 2066 N N . ILE B 1 90 ? -1.477 0.778 -5.418 1 92.81 90 ILE B N 1
ATOM 2067 C CA . ILE B 1 90 ? -0.724 1.965 -5.027 1 92.81 90 ILE B CA 1
ATOM 2068 C C . ILE B 1 90 ? 0.702 1.873 -5.566 1 92.81 90 ILE B C 1
ATOM 2070 O O . ILE B 1 90 ? 1.387 0.869 -5.359 1 92.81 90 ILE B O 1
ATOM 2074 N N . VAL B 1 91 ? 1.045 2.902 -6.312 1 93 91 VAL B N 1
ATOM 2075 C CA . VAL B 1 91 ? 2.424 3.035 -6.77 1 93 91 VAL B CA 1
ATOM 2076 C C . VAL B 1 91 ? 3.129 4.133 -5.977 1 93 91 VAL B C 1
ATOM 2078 O O . VAL B 1 91 ? 2.645 5.266 -5.906 1 93 91 VAL B O 1
ATOM 2081 N N . ASP B 1 92 ? 4.234 3.697 -5.391 1 92.19 92 ASP B N 1
ATOM 2082 C CA . ASP B 1 92 ? 4.965 4.66 -4.574 1 92.19 92 ASP B CA 1
ATOM 2083 C C . ASP B 1 92 ? 6.449 4.309 -4.508 1 92.19 92 ASP B C 1
ATOM 2085 O O . ASP B 1 92 ? 6.82 3.252 -3.988 1 92.19 92 ASP B O 1
ATOM 2089 N N . ARG B 1 93 ? 7.312 5.238 -5.047 1 92.44 93 ARG B N 1
ATOM 2090 C CA . ARG B 1 93 ? 8.766 5.227 -4.902 1 92.44 93 ARG B CA 1
ATOM 2091 C C . ARG B 1 93 ? 9.336 3.85 -5.23 1 92.44 93 ARG B C 1
ATOM 2093 O O . ARG B 1 93 ? 10.102 3.289 -4.441 1 92.44 93 ARG B O 1
ATOM 2100 N N . GLY B 1 94 ? 8.945 3.348 -6.359 1 91.31 94 GLY B N 1
ATOM 2101 C CA . GLY B 1 94 ? 9.516 2.127 -6.898 1 91.31 94 GLY B CA 1
ATOM 2102 C C . GLY B 1 94 ? 8.828 0.871 -6.402 1 91.31 94 GLY B C 1
ATOM 2103 O O . GLY B 1 94 ? 9.281 -0.242 -6.672 1 91.31 94 GLY B O 1
ATOM 2104 N N . ARG B 1 95 ? 7.832 1.023 -5.668 1 94.69 95 ARG B N 1
ATOM 2105 C CA . ARG B 1 95 ? 7.086 -0.122 -5.16 1 94.69 95 ARG B CA 1
ATOM 2106 C C . ARG B 1 95 ? 5.621 -0.053 -5.582 1 94.69 95 ARG B C 1
ATOM 2108 O O . ARG B 1 95 ? 5.027 1.026 -5.602 1 94.69 95 ARG B O 1
ATOM 2115 N N . ILE B 1 96 ? 5.109 -1.159 -5.953 1 95.38 96 ILE B N 1
ATOM 2116 C CA . ILE B 1 96 ? 3.684 -1.299 -6.234 1 95.38 96 ILE B CA 1
ATOM 2117 C C . ILE B 1 96 ? 3.041 -2.213 -5.191 1 95.38 96 ILE B C 1
ATOM 2119 O O . ILE B 1 96 ? 3.525 -3.32 -4.945 1 95.38 96 ILE B O 1
ATOM 2123 N N . THR B 1 97 ? 2.062 -1.773 -4.539 1 95.06 97 THR B N 1
ATOM 2124 C CA . THR B 1 97 ? 1.269 -2.545 -3.592 1 95.06 97 THR B CA 1
ATOM 2125 C C . THR B 1 97 ? -0.172 -2.682 -4.078 1 95.06 97 THR B C 1
ATOM 2127 O O . THR B 1 97 ? -0.846 -1.681 -4.324 1 95.06 97 THR B O 1
ATOM 2130 N N . CYS B 1 98 ? -0.586 -3.879 -4.176 1 95.31 98 CYS B N 1
ATOM 2131 C CA . CYS B 1 98 ? -1.922 -4.141 -4.703 1 95.31 98 CYS B CA 1
ATOM 2132 C C . CYS B 1 98 ? -2.697 -5.074 -3.783 1 95.31 98 CYS B C 1
ATOM 2134 O O . CYS B 1 98 ? -2.248 -6.188 -3.5 1 95.31 98 CYS B O 1
ATOM 2136 N N . TYR B 1 99 ? -3.756 -4.613 -3.275 1 94.19 99 TYR B N 1
ATOM 2137 C CA . TYR B 1 99 ? -4.746 -5.461 -2.619 1 94.19 99 TYR B CA 1
ATOM 2138 C C . TYR B 1 99 ? -5.719 -6.051 -3.635 1 94.19 99 TYR B C 1
ATOM 2140 O O . TYR B 1 99 ? -6.375 -5.316 -4.375 1 94.19 99 TYR B O 1
ATOM 2148 N N . ALA B 1 100 ? -5.789 -7.406 -3.646 1 95 100 ALA B N 1
ATOM 2149 C CA . ALA B 1 100 ? -6.559 -8.031 -4.723 1 95 100 ALA B CA 1
ATOM 2150 C C . ALA B 1 100 ? -7.289 -9.273 -4.223 1 95 100 ALA B C 1
ATOM 2152 O O . ALA B 1 100 ? -6.895 -9.875 -3.221 1 95 100 ALA B O 1
ATOM 2153 N N . ASP B 1 101 ? -8.344 -9.547 -4.914 1 95.44 101 ASP B N 1
ATOM 2154 C CA . ASP B 1 101 ? -8.969 -10.859 -4.828 1 95.44 101 ASP B CA 1
ATOM 2155 C C . ASP B 1 101 ? -8.586 -11.727 -6.023 1 95.44 101 ASP B C 1
ATOM 2157 O O . ASP B 1 101 ? -8.68 -11.289 -7.172 1 95.44 101 ASP B O 1
ATOM 2161 N N . GLN B 1 102 ? -8.102 -12.852 -5.68 1 94.44 102 GLN B N 1
ATOM 2162 C CA . GLN B 1 102 ? -7.789 -13.82 -6.723 1 94.44 102 GLN B CA 1
ATOM 2163 C C . GLN B 1 102 ? -8.789 -14.969 -6.723 1 94.44 102 GLN B C 1
ATOM 2165 O O . GLN B 1 102 ? -9.156 -15.484 -5.664 1 94.44 102 GLN B O 1
ATOM 2170 N N . TYR B 1 103 ? -9.195 -15.344 -7.879 1 95.31 103 TYR B N 1
ATOM 2171 C CA . TYR B 1 103 ? -10.125 -16.453 -8.055 1 95.31 103 TYR B CA 1
ATOM 2172 C C . TYR B 1 103 ? -9.469 -17.594 -8.812 1 95.31 103 TYR B C 1
ATOM 2174 O O . TYR B 1 103 ? -8.992 -17.422 -9.938 1 95.31 103 TYR B O 1
ATOM 2182 N N . PHE B 1 104 ? -9.398 -18.688 -8.141 1 94.94 104 PHE B N 1
ATOM 2183 C CA . PHE B 1 104 ? -8.867 -19.922 -8.719 1 94.94 104 PHE B CA 1
ATOM 2184 C C . PHE B 1 104 ? -9.992 -20.891 -9.062 1 94.94 104 PHE B C 1
ATOM 2186 O O . PHE B 1 104 ? -10.633 -21.453 -8.172 1 94.94 104 PHE B O 1
ATOM 2193 N N . TYR B 1 105 ? -10.156 -21.172 -10.336 1 94.56 105 TYR B N 1
ATOM 2194 C CA . TYR B 1 105 ? -11.289 -21.984 -10.773 1 94.56 105 TYR B CA 1
ATOM 2195 C C . TYR B 1 105 ? -10.844 -23.406 -11.062 1 94.56 105 TYR B C 1
ATOM 2197 O O . TYR B 1 105 ? -9.789 -23.641 -11.648 1 94.56 105 TYR B O 1
ATOM 2205 N N . HIS B 1 106 ? -11.617 -24.297 -10.555 1 93 106 HIS B N 1
ATOM 2206 C CA . HIS B 1 106 ? -11.594 -25.703 -10.93 1 93 106 HIS B CA 1
ATOM 2207 C C . HIS B 1 106 ? -12.93 -26.141 -11.539 1 93 106 HIS B C 1
ATOM 2209 O O . HIS B 1 106 ? -13.812 -26.609 -10.828 1 93 106 HIS B O 1
ATOM 2215 N N . GLY B 1 107 ? -13.008 -25.969 -12.836 1 89.25 107 GLY B N 1
ATOM 2216 C CA . GLY B 1 107 ? -14.336 -26.078 -13.422 1 89.25 107 GLY B CA 1
ATOM 2217 C C . GLY B 1 107 ? -15.258 -24.938 -13.031 1 89.25 107 GLY B C 1
ATOM 2218 O O . GLY B 1 107 ? -14.906 -23.766 -13.172 1 89.25 107 GLY B O 1
ATOM 2219 N N . ASP B 1 108 ? -16.484 -25.391 -12.555 1 89.31 108 ASP B N 1
ATOM 2220 C CA . ASP B 1 108 ? -17.469 -24.391 -12.141 1 89.31 108 ASP B CA 1
ATOM 2221 C C . ASP B 1 108 ? -17.25 -23.984 -10.688 1 89.31 108 ASP B C 1
ATOM 2223 O O . ASP B 1 108 ? -17.766 -22.969 -10.234 1 89.31 108 ASP B O 1
ATOM 2227 N N . ASP B 1 109 ? -16.406 -24.797 -10.023 1 95.25 109 ASP B N 1
ATOM 2228 C CA . ASP B 1 109 ? -16.094 -24.531 -8.625 1 95.25 109 ASP B CA 1
ATOM 2229 C C . ASP B 1 109 ? -14.719 -23.891 -8.477 1 95.25 109 ASP B C 1
ATOM 2231 O O . ASP B 1 109 ? -14.008 -23.719 -9.469 1 95.25 109 ASP B O 1
ATOM 2235 N N . GLY B 1 110 ? -14.469 -23.328 -7.312 1 96.56 110 GLY B N 1
ATOM 2236 C CA . GLY B 1 110 ? -13.148 -22.766 -7.105 1 96.56 110 GLY B CA 1
ATOM 2237 C C . GLY B 1 110 ? -12.953 -22.172 -5.723 1 96.56 110 GLY B C 1
ATOM 2238 O O . GLY B 1 110 ? -13.648 -22.562 -4.777 1 96.56 110 GLY B O 1
ATOM 2239 N N . MET B 1 111 ? -11.93 -21.359 -5.621 1 96.81 111 MET B N 1
ATOM 2240 C CA . MET B 1 111 ? -11.578 -20.703 -4.363 1 96.81 111 MET B CA 1
ATOM 2241 C C . MET B 1 111 ? -11.18 -19.25 -4.602 1 96.81 111 MET B C 1
ATOM 2243 O O . MET B 1 111 ? -10.57 -18.938 -5.625 1 96.81 111 MET B O 1
ATOM 2247 N N . LYS B 1 112 ? -11.656 -18.469 -3.676 1 96.88 112 LYS B N 1
ATOM 2248 C CA . LYS B 1 112 ? -11.242 -17.062 -3.635 1 96.88 112 LYS B CA 1
ATOM 2249 C C . LYS B 1 112 ? -10.18 -16.844 -2.566 1 96.88 112 LYS B C 1
ATOM 2251 O O . LYS B 1 112 ? -10.336 -17.281 -1.424 1 96.88 112 LYS B O 1
ATOM 2256 N N . ARG B 1 113 ? -9.156 -16.203 -2.965 1 94.75 113 ARG B N 1
ATOM 2257 C CA . ARG B 1 113 ? -8.094 -15.82 -2.041 1 94.75 113 ARG B CA 1
ATOM 2258 C C . ARG B 1 113 ? -7.895 -14.305 -2.033 1 94.75 113 ARG B C 1
ATOM 2260 O O . ARG B 1 113 ? -7.695 -13.695 -3.084 1 94.75 113 ARG B O 1
ATOM 2267 N N . THR B 1 114 ? -8 -13.703 -0.9 1 94.38 114 THR B N 1
ATOM 2268 C CA . THR B 1 114 ? -7.598 -12.312 -0.745 1 94.38 114 THR B CA 1
ATOM 2269 C C . THR B 1 114 ? -6.09 -12.203 -0.538 1 94.38 114 THR B C 1
ATOM 2271 O O . THR B 1 114 ? -5.527 -12.859 0.345 1 94.38 114 THR B O 1
ATOM 2274 N N . THR B 1 115 ? -5.512 -11.289 -1.39 1 94.06 115 THR B N 1
ATOM 2275 C CA . THR B 1 115 ? -4.055 -11.32 -1.441 1 94.06 115 THR B CA 1
ATOM 2276 C C . THR B 1 115 ? -3.492 -9.898 -1.54 1 94.06 115 THR B C 1
ATOM 2278 O O . THR B 1 115 ? -4.113 -9.023 -2.143 1 94.06 115 THR B O 1
ATOM 2281 N N . LEU B 1 116 ? -2.371 -9.734 -0.848 1 94.75 116 LEU B N 1
ATOM 2282 C CA . LEU B 1 116 ? -1.519 -8.586 -1.13 1 94.75 116 LEU B CA 1
ATOM 2283 C C . LEU B 1 116 ? -0.42 -8.953 -2.121 1 94.75 116 LEU B C 1
ATOM 2285 O O . LEU B 1 116 ? 0.261 -9.961 -1.95 1 94.75 116 LEU B O 1
ATOM 2289 N N . ILE B 1 117 ? -0.364 -8.172 -3.152 1 94.44 117 ILE B N 1
ATOM 2290 C CA . ILE B 1 117 ? 0.71 -8.312 -4.129 1 94.44 117 ILE B CA 1
ATOM 2291 C C . ILE B 1 117 ? 1.65 -7.109 -4.035 1 94.44 117 ILE B C 1
ATOM 2293 O O . ILE B 1 117 ? 1.228 -5.969 -4.223 1 94.44 117 ILE B O 1
ATOM 2297 N N . ILE B 1 118 ? 2.861 -7.387 -3.721 1 95.69 118 ILE B N 1
ATOM 2298 C CA . ILE B 1 118 ? 3.85 -6.324 -3.561 1 95.69 118 ILE B CA 1
ATOM 2299 C C . ILE B 1 118 ? 4.98 -6.516 -4.566 1 95.69 118 ILE B C 1
ATOM 2301 O O . ILE B 1 118 ? 5.598 -7.586 -4.621 1 95.69 118 ILE B O 1
ATOM 2305 N N . CYS B 1 119 ? 5.246 -5.469 -5.336 1 95.94 119 CYS B N 1
ATOM 2306 C CA . CYS B 1 119 ? 6.297 -5.52 -6.348 1 95.94 119 CYS B CA 1
ATOM 2307 C C . CYS B 1 119 ? 7.312 -4.406 -6.133 1 95.94 119 CYS B C 1
ATOM 2309 O O . CYS B 1 119 ? 6.945 -3.273 -5.82 1 95.94 119 CYS B O 1
ATOM 2311 N N . ASP B 1 120 ? 8.555 -4.789 -6.297 1 96.25 120 ASP B N 1
ATOM 2312 C CA . ASP B 1 120 ? 9.633 -3.807 -6.359 1 96.25 120 ASP B CA 1
ATOM 2313 C C . ASP B 1 120 ? 10.117 -3.615 -7.793 1 96.25 120 ASP B C 1
ATOM 2315 O O . ASP B 1 120 ? 10.336 -4.59 -8.516 1 96.25 120 ASP B O 1
ATOM 2319 N N . LEU B 1 121 ? 10.25 -2.359 -8.094 1 95.06 121 LEU B N 1
ATOM 2320 C CA . LEU B 1 121 ? 10.727 -2.018 -9.43 1 95.06 121 LEU B CA 1
ATOM 2321 C C . LEU B 1 121 ? 12.195 -1.627 -9.406 1 95.06 121 LEU B C 1
ATOM 2323 O O . LEU B 1 121 ? 12.664 -1.008 -8.445 1 95.06 121 LEU B O 1
ATOM 2327 N N . ASP B 1 122 ? 12.867 -2.033 -10.461 1 93.56 122 ASP B N 1
ATOM 2328 C CA . ASP B 1 122 ? 14.234 -1.548 -10.609 1 93.56 122 ASP B CA 1
ATOM 2329 C C . ASP B 1 122 ? 14.266 -0.189 -11.312 1 93.56 122 ASP B C 1
ATOM 2331 O O . ASP B 1 122 ? 13.219 0.423 -11.531 1 93.56 122 ASP B O 1
ATOM 2335 N N . ASP B 1 123 ? 15.43 0.304 -11.586 1 90.12 123 ASP B N 1
ATOM 2336 C CA . ASP B 1 123 ? 15.594 1.636 -12.156 1 90.12 123 ASP B CA 1
ATOM 2337 C C . ASP B 1 123 ? 14.969 1.72 -13.547 1 90.12 123 ASP B C 1
ATOM 2339 O O . ASP B 1 123 ? 14.625 2.809 -14.016 1 90.12 123 ASP B O 1
ATOM 2343 N N . SER B 1 124 ? 14.828 0.561 -14.258 1 90.06 124 SER B N 1
ATOM 2344 C CA . SER B 1 124 ? 14.234 0.518 -15.594 1 90.06 124 SER B CA 1
ATOM 2345 C C . SER B 1 124 ? 12.734 0.268 -15.516 1 90.06 124 SER B C 1
ATOM 2347 O O . SER B 1 124 ? 12.094 0.002 -16.531 1 90.06 124 SER B O 1
ATOM 2349 N N . GLN B 1 125 ? 12.227 0.287 -14.281 1 89.5 125 GLN B N 1
ATOM 2350 C CA . GLN B 1 125 ? 10.805 0.118 -14.016 1 89.5 125 GLN B CA 1
ATOM 2351 C C . GLN B 1 125 ? 10.344 -1.304 -14.336 1 89.5 125 GLN B C 1
ATOM 2353 O O . GLN B 1 125 ? 9.172 -1.535 -14.617 1 89.5 125 GLN B O 1
ATOM 2358 N N . LEU B 1 126 ? 11.297 -2.225 -14.328 1 91.62 126 LEU B N 1
ATOM 2359 C CA . LEU B 1 126 ? 10.969 -3.645 -14.406 1 91.62 126 LEU B CA 1
ATOM 2360 C C . LEU B 1 126 ? 10.781 -4.238 -13.008 1 91.62 126 LEU B C 1
ATOM 2362 O O . LEU B 1 126 ? 11.422 -3.803 -12.055 1 91.62 126 LEU B O 1
ATOM 2366 N N . ILE B 1 127 ? 9.93 -5.203 -12.906 1 94.06 127 ILE B N 1
ATOM 2367 C CA . ILE B 1 127 ? 9.68 -5.836 -11.617 1 94.06 127 ILE B CA 1
ATOM 2368 C C . ILE B 1 127 ? 10.852 -6.754 -11.266 1 94.06 127 ILE B C 1
ATOM 2370 O O . ILE B 1 127 ? 11.148 -7.699 -12 1 94.06 127 ILE B O 1
ATOM 2374 N N . GLU B 1 128 ? 11.531 -6.48 -10.133 1 96.38 128 GLU B N 1
ATOM 2375 C CA . GLU B 1 128 ? 12.664 -7.289 -9.703 1 96.38 128 GLU B CA 1
ATOM 2376 C C . GLU B 1 128 ? 12.289 -8.203 -8.539 1 96.38 128 GLU B C 1
ATOM 2378 O O . GLU B 1 128 ? 13.008 -9.156 -8.234 1 96.38 128 GLU B O 1
ATOM 2383 N N . ARG B 1 129 ? 11.266 -7.891 -7.918 1 96 129 ARG B N 1
ATOM 2384 C CA . ARG B 1 129 ? 10.742 -8.703 -6.824 1 96 129 ARG B CA 1
ATOM 2385 C C . ARG B 1 129 ? 9.219 -8.664 -6.789 1 96 129 ARG B C 1
ATOM 2387 O O . ARG B 1 129 ? 8.617 -7.602 -6.973 1 96 129 ARG B O 1
ATOM 2394 N N . MET B 1 130 ? 8.625 -9.758 -6.578 1 94.25 130 MET B N 1
ATOM 2395 C CA . MET B 1 130 ? 7.176 -9.875 -6.414 1 94.25 130 MET B CA 1
ATOM 2396 C C . MET B 1 130 ? 6.836 -10.773 -5.227 1 94.25 130 MET B C 1
ATOM 2398 O O . MET B 1 130 ? 7.434 -11.836 -5.051 1 94.25 130 MET B O 1
ATOM 2402 N N . GLU B 1 131 ? 5.938 -10.32 -4.453 1 94.88 131 GLU B N 1
ATOM 2403 C CA . GLU B 1 131 ? 5.508 -11.062 -3.273 1 94.88 131 GLU B CA 1
ATOM 2404 C C . GLU B 1 131 ? 3.988 -11.195 -3.227 1 94.88 131 GLU B C 1
ATOM 2406 O O . GLU B 1 131 ? 3.27 -10.211 -3.43 1 94.88 131 GLU B O 1
ATOM 2411 N N . TYR B 1 132 ? 3.562 -12.406 -3.023 1 93 132 TYR B N 1
ATOM 2412 C CA . TYR B 1 132 ? 2.164 -12.68 -2.717 1 93 132 TYR B CA 1
ATOM 2413 C C . TYR B 1 132 ? 1.979 -12.984 -1.235 1 93 132 TYR B C 1
ATOM 2415 O O . TYR B 1 132 ? 2.664 -13.852 -0.685 1 93 132 TYR B O 1
ATOM 2423 N N . ARG B 1 133 ? 1.068 -12.266 -0.657 1 91.19 133 ARG B N 1
ATOM 2424 C CA . ARG B 1 133 ? 0.729 -12.516 0.741 1 91.19 133 ARG B CA 1
ATOM 2425 C C . ARG B 1 133 ? -0.763 -12.781 0.904 1 91.19 133 ARG B C 1
ATOM 2427 O O . ARG B 1 133 ? -1.59 -11.922 0.587 1 91.19 133 ARG B O 1
ATOM 2434 N N . LYS B 1 134 ? -1.032 -13.938 1.441 1 90.25 134 LYS B N 1
ATOM 2435 C CA . LYS B 1 134 ? -2.416 -14.234 1.802 1 90.25 134 LYS B CA 1
ATOM 2436 C C . LYS B 1 134 ? -2.855 -13.406 3.008 1 90.25 134 LYS B C 1
ATOM 2438 O O . LYS B 1 134 ? -2.146 -13.344 4.016 1 90.25 134 LYS B O 1
ATOM 2443 N N . VAL B 1 135 ? -3.998 -12.789 2.836 1 87.56 135 VAL B N 1
ATOM 2444 C CA . VAL B 1 135 ? -4.41 -11.867 3.887 1 87.56 135 VAL B CA 1
ATOM 2445 C C . VAL B 1 135 ? -5.586 -12.453 4.66 1 87.56 135 VAL B C 1
ATOM 2447 O O . VAL B 1 135 ? -5.82 -12.094 5.816 1 87.56 135 VAL B O 1
ATOM 2450 N N . LYS B 1 136 ? -6.387 -13.266 4.043 1 86.81 136 LYS B N 1
ATOM 2451 C CA . LYS B 1 136 ? -7.551 -13.906 4.66 1 86.81 136 LYS B CA 1
ATOM 2452 C C . LYS B 1 136 ? -7.629 -15.383 4.281 1 86.81 136 LYS B C 1
ATOM 2454 O O . LYS B 1 136 ? -6.953 -15.828 3.352 1 86.81 136 LYS B O 1
ATOM 2459 N N . GLU B 1 137 ? -8.398 -16.094 5.066 1 88.81 137 GLU B N 1
ATOM 2460 C CA . GLU B 1 137 ? -8.664 -17.484 4.719 1 88.81 137 GLU B CA 1
ATOM 2461 C C . GLU B 1 137 ? -9.344 -17.594 3.355 1 88.81 137 GLU B C 1
ATOM 2463 O O . GLU B 1 137 ? -10.141 -16.734 2.984 1 88.81 137 GLU B O 1
ATOM 2468 N N . ASP B 1 138 ? -8.992 -18.656 2.727 1 93.94 138 ASP B N 1
ATOM 2469 C CA . ASP B 1 138 ? -9.602 -18.891 1.422 1 93.94 138 ASP B CA 1
ATOM 2470 C C . ASP B 1 138 ? -11.094 -19.156 1.555 1 93.94 138 ASP B C 1
ATOM 2472 O O . ASP B 1 138 ? -11.547 -19.719 2.557 1 93.94 138 ASP B O 1
ATOM 2476 N N . GLU B 1 139 ? -11.82 -18.703 0.577 1 95.44 139 GLU B N 1
ATOM 2477 C CA . GLU B 1 139 ? -13.258 -18.953 0.501 1 95.44 139 GLU B CA 1
ATOM 2478 C C . GLU B 1 139 ? -13.602 -19.844 -0.698 1 95.44 139 GLU B C 1
ATOM 2480 O O . GLU B 1 139 ? -13.305 -19.484 -1.841 1 95.44 139 GLU B O 1
ATOM 2485 N N . GLU B 1 140 ? -14.227 -20.922 -0.413 1 96.81 140 GLU B N 1
ATOM 2486 C CA . GLU B 1 140 ? -14.664 -21.781 -1.509 1 96.81 140 GLU B CA 1
ATOM 2487 C C . GLU B 1 140 ? -15.984 -21.297 -2.102 1 96.81 140 GLU B C 1
ATOM 2489 O O . GLU B 1 140 ? -16.781 -20.656 -1.409 1 96.81 140 GLU B O 1
ATOM 2494 N N . PHE B 1 141 ? -16.094 -21.5 -3.342 1 96.69 141 PHE B N 1
ATOM 2495 C CA . PHE B 1 141 ? -17.359 -21.172 -3.984 1 96.69 141 PHE B CA 1
ATOM 2496 C C . PHE B 1 141 ? -17.75 -22.266 -4.973 1 96.69 141 PHE B C 1
ATOM 2498 O O . PHE B 1 141 ? -16.922 -23.062 -5.402 1 96.69 141 PHE B O 1
ATOM 2505 N N . GLN B 1 142 ? -19.078 -22.312 -5.266 1 95.5 142 GLN B N 1
ATOM 2506 C CA . GLN B 1 142 ? -19.609 -23.297 -6.191 1 95.5 142 GLN B CA 1
ATOM 2507 C C . GLN B 1 142 ? -20.406 -22.641 -7.305 1 95.5 142 GLN B C 1
ATOM 2509 O O . GLN B 1 142 ? -21.125 -21.672 -7.07 1 95.5 142 GLN B O 1
ATOM 2514 N N . GLY B 1 143 ? -20.281 -23.172 -8.438 1 91.81 143 GLY B N 1
ATOM 2515 C CA . GLY B 1 143 ? -21.078 -22.75 -9.578 1 91.81 143 GLY B CA 1
ATOM 2516 C C . GLY B 1 143 ? -21.047 -21.25 -9.812 1 91.81 143 GLY B C 1
ATOM 2517 O O . GLY B 1 143 ? -19.969 -20.656 -9.867 1 91.81 143 GLY B O 1
ATOM 2518 N N . ILE B 1 144 ? -22.25 -20.734 -9.922 1 90.12 144 ILE B N 1
ATOM 2519 C CA . ILE B 1 144 ? -22.422 -19.344 -10.344 1 90.12 144 ILE B CA 1
ATOM 2520 C C . ILE B 1 144 ? -21.984 -18.406 -9.227 1 90.12 144 ILE B C 1
ATOM 2522 O O . ILE B 1 144 ? -21.812 -17.203 -9.445 1 90.12 144 ILE B O 1
ATOM 2526 N N . GLU B 1 145 ? -21.766 -18.938 -8.047 1 94.06 145 GLU B N 1
ATOM 2527 C CA . GLU B 1 145 ? -21.344 -18.109 -6.914 1 94.06 145 GLU B CA 1
ATOM 2528 C C . GLU B 1 145 ? -20.031 -17.391 -7.215 1 94.06 145 GLU B C 1
ATOM 2530 O O . GLU B 1 145 ? -19.828 -16.25 -6.77 1 94.06 145 GLU B O 1
ATOM 2535 N N . GLY B 1 146 ? -19.172 -18.078 -7.938 1 92.62 146 GLY B N 1
ATOM 2536 C CA . GLY B 1 146 ? -17.891 -17.469 -8.305 1 92.62 146 GLY B CA 1
ATOM 2537 C C . GLY B 1 146 ? -18.062 -16.172 -9.094 1 92.62 146 GLY B C 1
ATOM 2538 O O . GLY B 1 146 ? -17.375 -15.18 -8.812 1 92.62 146 GLY B O 1
ATOM 2539 N N . ASP B 1 147 ? -19 -16.172 -9.977 1 92.94 147 ASP B N 1
ATOM 2540 C CA . ASP B 1 147 ? -19.266 -15 -10.805 1 92.94 147 ASP B CA 1
ATOM 2541 C C . ASP B 1 147 ? -19.75 -13.828 -9.945 1 92.94 147 ASP B C 1
ATOM 2543 O O . ASP B 1 147 ? -19.312 -12.688 -10.141 1 92.94 147 ASP B O 1
ATOM 2547 N N . PHE B 1 148 ? -20.594 -14.109 -9.086 1 93.94 148 PHE B N 1
ATOM 2548 C CA . PHE B 1 148 ? -21.141 -13.086 -8.211 1 93.94 148 PHE B CA 1
ATOM 2549 C C . PHE B 1 148 ? -20.047 -12.516 -7.305 1 93.94 148 PHE B C 1
ATOM 2551 O O . PHE B 1 148 ? -20 -11.305 -7.074 1 93.94 148 PHE B O 1
ATOM 2558 N N . MET B 1 149 ? -19.266 -13.398 -6.867 1 95.25 149 MET B N 1
ATOM 2559 C CA . MET B 1 149 ? -18.172 -12.969 -6 1 95.25 149 MET B CA 1
ATOM 2560 C C . MET B 1 149 ? -17.203 -12.07 -6.754 1 95.25 149 MET B C 1
ATOM 2562 O O . MET B 1 149 ? -16.719 -11.07 -6.211 1 95.25 149 MET B O 1
ATOM 2566 N N . GLU B 1 150 ? -16.938 -12.438 -7.918 1 94.69 150 GLU B N 1
ATOM 2567 C CA . GLU B 1 150 ? -16.078 -11.602 -8.758 1 94.69 150 GLU B CA 1
ATOM 2568 C C . GLU B 1 150 ? -16.672 -10.211 -8.953 1 94.69 150 GLU B C 1
ATOM 2570 O O . GLU B 1 150 ? -15.969 -9.203 -8.836 1 94.69 150 GLU B O 1
ATOM 2575 N N . GLU B 1 151 ? -17.922 -10.156 -9.234 1 94.56 151 GLU B N 1
ATOM 2576 C CA . GLU B 1 151 ? -18.609 -8.891 -9.445 1 94.56 151 GLU B CA 1
ATOM 2577 C C . GLU B 1 151 ? -18.562 -8.016 -8.195 1 94.56 151 GLU B C 1
ATOM 2579 O O . GLU B 1 151 ? -18.297 -6.816 -8.281 1 94.56 151 GLU B O 1
ATOM 2584 N N . ARG B 1 152 ? -18.75 -8.609 -7.105 1 92.88 152 ARG B N 1
ATOM 2585 C CA . ARG B 1 152 ? -18.688 -7.887 -5.84 1 92.88 152 ARG B CA 1
ATOM 2586 C C . ARG B 1 152 ? -17.297 -7.316 -5.594 1 92.88 152 ARG B C 1
ATOM 2588 O O . ARG B 1 152 ? -17.156 -6.203 -5.086 1 92.88 152 ARG B O 1
ATOM 2595 N N . SER B 1 153 ? -16.297 -8.109 -5.926 1 93.06 153 SER B N 1
ATOM 2596 C CA . SER B 1 153 ? -14.93 -7.637 -5.789 1 93.06 153 SER B CA 1
ATOM 2597 C C . SER B 1 153 ? -14.672 -6.418 -6.676 1 93.06 153 SER B C 1
ATOM 2599 O O . SER B 1 153 ? -14.016 -5.465 -6.254 1 93.06 153 SER B O 1
ATOM 2601 N N . ARG B 1 154 ? -15.211 -6.461 -7.816 1 91.62 154 ARG B N 1
ATOM 2602 C CA . ARG B 1 154 ? -15.016 -5.367 -8.758 1 91.62 154 ARG B CA 1
ATOM 2603 C C . ARG B 1 154 ? -15.695 -4.094 -8.281 1 91.62 154 ARG B C 1
ATOM 2605 O O . ARG B 1 154 ? -15.234 -2.986 -8.555 1 91.62 154 ARG B O 1
ATOM 2612 N N . GLU B 1 155 ? -16.688 -4.254 -7.516 1 88.88 155 GLU B N 1
ATOM 2613 C CA . GLU B 1 155 ? -17.422 -3.111 -6.977 1 88.88 155 GLU B CA 1
ATOM 2614 C C . GLU B 1 155 ? -16.625 -2.426 -5.863 1 88.88 155 GLU B C 1
ATOM 2616 O O . GLU B 1 155 ? -16.891 -1.269 -5.531 1 88.88 155 GLU B O 1
ATOM 2621 N N . LYS B 1 156 ? -15.672 -3.131 -5.352 1 86.44 156 LYS B N 1
ATOM 2622 C CA . LYS B 1 156 ? -14.875 -2.58 -4.258 1 86.44 156 LYS B CA 1
ATOM 2623 C 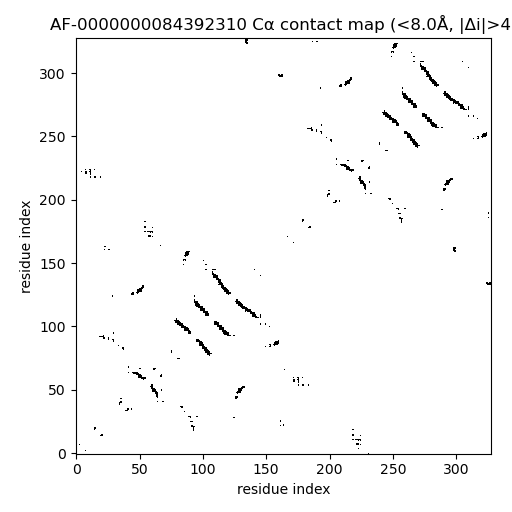C . LYS B 1 156 ? -13.719 -1.743 -4.789 1 86.44 156 LYS B C 1
ATOM 2625 O O . LYS B 1 156 ? -12.898 -1.245 -4.016 1 86.44 156 LYS B O 1
ATOM 2630 N N . ASP B 1 157 ? -13.641 -1.565 -5.977 1 85.12 157 ASP B N 1
ATOM 2631 C CA . ASP B 1 157 ? -12.516 -0.892 -6.617 1 85.12 157 ASP B CA 1
ATOM 2632 C C . ASP B 1 157 ? -12.266 0.478 -5.992 1 85.12 157 ASP B C 1
ATOM 2634 O O . ASP B 1 157 ? -13.172 1.317 -5.941 1 85.12 157 ASP B O 1
ATOM 2638 N N . MET B 1 158 ? -11.078 0.588 -5.469 1 83.5 158 MET B N 1
ATOM 2639 C CA . MET B 1 158 ? -10.609 1.846 -4.895 1 83.5 158 MET B CA 1
ATOM 2640 C C . MET B 1 158 ? -9.484 2.438 -5.734 1 83.5 158 MET B C 1
ATOM 2642 O O . MET B 1 158 ? -8.328 2.467 -5.301 1 83.5 158 MET B O 1
ATOM 2646 N N . THR B 1 159 ? -9.828 2.883 -6.879 1 81.75 159 THR B N 1
ATOM 2647 C CA . THR B 1 159 ? -8.859 3.443 -7.816 1 81.75 159 THR B CA 1
ATOM 2648 C C . THR B 1 159 ? -8.219 4.703 -7.238 1 81.75 159 THR B C 1
ATOM 2650 O O . THR B 1 159 ? -8.906 5.57 -6.707 1 81.75 159 THR B O 1
ATOM 2653 N N . VAL B 1 160 ? -6.898 4.695 -7.305 1 83.44 160 VAL B N 1
ATOM 2654 C CA . VAL B 1 160 ? -6.121 5.848 -6.863 1 83.44 160 VAL B CA 1
ATOM 2655 C C . VAL B 1 160 ? -5.98 6.848 -8.008 1 83.44 160 VAL B C 1
ATOM 2657 O O . VAL B 1 160 ? -5.562 6.488 -9.109 1 83.44 160 VAL B O 1
ATOM 2660 N N . GLN B 1 161 ? -6.383 8.109 -7.723 1 80.25 161 GLN B N 1
ATOM 2661 C CA . GLN B 1 161 ? -6.176 9.172 -8.695 1 80.25 161 GLN B CA 1
ATOM 2662 C C . GLN B 1 161 ? -4.895 9.945 -8.398 1 80.25 161 GLN B C 1
ATOM 2664 O O . GLN B 1 161 ? -4.672 10.375 -7.262 1 80.25 161 GLN B O 1
ATOM 2669 N N . TYR B 1 162 ? -3.943 10.023 -9.305 1 74.62 162 TYR B N 1
ATOM 2670 C CA . TYR B 1 162 ? -2.652 10.68 -9.125 1 74.62 162 TYR B CA 1
ATOM 2671 C C . TYR B 1 162 ? -2.734 12.156 -9.484 1 74.62 162 TYR B C 1
ATOM 2673 O O . TYR B 1 162 ? -1.932 12.961 -9.008 1 74.62 162 TYR B O 1
ATOM 2681 N N . GLY B 1 163 ? -3.723 12.891 -9.062 1 59.16 163 GLY B N 1
ATOM 2682 C CA . GLY B 1 163 ? -3.932 14.305 -9.352 1 59.16 163 GLY B CA 1
ATOM 2683 C C . GLY B 1 163 ? -2.777 14.938 -10.109 1 59.16 163 GLY B C 1
ATOM 2684 O O . GLY B 1 163 ? -2.359 16.047 -9.789 1 59.16 163 GLY B O 1
ATOM 2685 N N . ILE B 1 164 ? -2.096 14.305 -10.922 1 54.53 164 ILE B N 1
ATOM 2686 C CA . ILE B 1 164 ? -1.107 15.008 -11.734 1 54.53 164 ILE B CA 1
ATOM 2687 C C . ILE B 1 164 ? -1.812 15.836 -12.805 1 54.53 164 ILE B C 1
ATOM 2689 O O . ILE B 1 164 ? -2.895 15.469 -13.266 1 54.53 164 ILE B O 1
#

Secondary structure (DSSP, 8-state):
----HHHHHHHHHHHHHTTTTTGGGHHHHHHHHHHHHHH--STTEEEEEEEES-SSSTT-EEEHHHHHHHHHHHHHHH-SEEEEEEEEEEEETTEEEEEEEEEEEETTEEEEEEEEEEEEE-TTS-EEEEEEEE-S--EEE-TTHHHHHHHHHHHT--PPP---/----HHHHHHHHHHHHHTTTTTGGGHHHHHHHHHHHHHH--STTEEEEEEEES-SSSTT-EEEHHHHHHHHHHHHHHH-SEEEEEEEEEEEETTEEEEEEEEEEEETTEEEEEEEEEEEEE-TTS-EEEEEEEE-S--EEE-TTHHHHHHHHHHHT--PPP---

Solvent-accessible surface area (backbone atoms only — not comparable to full-atom values): 17287 Å² total; per-residue (Å²): 133,86,76,51,70,66,56,28,44,52,49,42,52,51,37,50,71,48,75,48,50,52,61,87,46,33,67,59,52,49,52,51,47,54,47,34,66,71,63,66,55,72,83,54,47,37,70,74,17,37,40,36,66,35,91,85,48,78,58,21,59,43,62,23,47,67,48,48,53,51,49,54,51,53,50,49,69,70,20,77,40,76,47,70,46,67,26,32,62,46,67,55,80,53,31,36,42,29,40,28,42,34,36,41,22,52,78,61,28,35,37,37,35,36,31,38,39,40,33,35,39,46,98,85,68,27,33,39,31,38,33,48,39,66,31,51,80,72,41,76,38,53,46,71,48,48,57,54,50,50,54,55,48,59,70,55,49,46,80,64,37,76,81,116,133,86,76,50,70,66,57,27,44,51,48,41,52,52,36,50,70,46,75,48,50,52,60,87,47,33,67,58,52,49,53,50,49,54,46,35,66,72,63,65,55,72,84,54,46,36,71,72,17,35,40,37,64,36,92,86,49,77,60,23,58,42,63,23,48,67,47,48,53,51,50,54,51,51,50,50,70,69,21,77,40,76,47,73,45,67,26,31,61,44,64,55,81,54,31,38,43,28,41,27,41,34,36,41,22,51,77,61,27,35,37,36,36,38,31,38,39,39,32,35,39,46,98,86,68,28,33,40,32,38,34,48,40,65,33,51,78,70,40,76,38,54,48,71,49,47,58,54,51,50,53,54,47,57,69,56,49,47,79,66,38,79,79,118